Protein AF-A0A660UPQ8-F1 (afdb_monomer_lite)

Secondary structure (DSSP, 8-state):
---PPPPHHHHHHHHHHHHHHHTT-EEEEEEE-TTSSEEEEEEEPP-TT-HHHHHHHHHHHHHHT--TT-SEEEEEESSS-SSTTEEEE-PPPHHHHHHHHGGGBPPPHHHHHTTSS----HHHHHHHTTPPPS--BEEESSPPSSEEEEEEETTEEEEEETT-HHHHHHHHHHHHHHHHHHT-S------------

Sequence (197 aa):
MAQKGADPNFYHLVSGMWEVQKSAAVGMRLDKAQEGKPATVLFFRKTEADPEISQEQKKIRQILGLNPDLNQFKVIYGAMAKDDTEIAILSRSMLQILSELSSYIEIPEKHVQEKRAPENLSITADIEAGVAPLLHIYSASNYPKDAFAVVKYRDTWFWIDDKDYWTKRMFSFLMYLFSLAETGGPSQVPVLTIPTG

Foldseek 3Di:
DPPDPDDPVVVLLVVLVVVCVVVVQKDWDFDQDVPGDTWIKIFGHDPVVDPVNVVSVQSNLVSQVADNVDGIATEDDDPDDPHNRHDHDHDDDLVRVVVVCVLQEDDPVVCCVVVVDPDRCQCVSCVVVVHHDQAHKYKDQDDDPAFPDWDDDDSMIIGHGNVRPNNVVSVVVSVVVVVVVVVPDDPPDDDDDDDPD

pLDDT: mean 84.39, std 13.75, range [33.0, 97.62]

Structure (mmCIF, N/CA/C/O backbone):
data_AF-A0A660UPQ8-F1
#
_entry.id   AF-A0A660UPQ8-F1
#
loop_
_atom_site.group_PDB
_atom_site.id
_atom_site.type_symbol
_atom_site.label_atom_id
_atom_site.label_alt_id
_atom_site.label_comp_id
_atom_site.label_asym_id
_atom_site.label_entity_id
_atom_site.label_seq_id
_atom_site.pdbx_PDB_ins_code
_atom_site.Cartn_x
_atom_site.Cartn_y
_atom_site.Cartn_z
_atom_site.occupancy
_atom_site.B_iso_or_equiv
_atom_site.auth_seq_id
_atom_site.auth_comp_id
_atom_site.auth_asym_id
_atom_site.auth_atom_id
_atom_site.pdbx_PDB_model_num
ATOM 1 N N . MET A 1 1 ? -9.621 -8.792 -14.803 1.00 33.81 1 MET A N 1
ATOM 2 C CA . MET A 1 1 ? -10.622 -7.989 -14.070 1.00 33.81 1 MET A CA 1
ATOM 3 C C . MET A 1 1 ? -10.177 -6.548 -14.180 1.00 33.81 1 MET A C 1
ATOM 5 O O . MET A 1 1 ? -9.026 -6.291 -13.863 1.00 33.81 1 MET A O 1
ATOM 9 N N . ALA A 1 2 ? -11.015 -5.654 -14.707 1.00 33.00 2 ALA A N 1
ATOM 10 C CA . ALA A 1 2 ? -10.702 -4.228 -14.709 1.00 33.00 2 ALA A CA 1
ATOM 11 C C . ALA A 1 2 ? -10.522 -3.767 -13.255 1.00 33.00 2 ALA A C 1
ATOM 13 O O . ALA A 1 2 ? -11.336 -4.123 -12.398 1.00 33.00 2 ALA A O 1
ATOM 14 N N . GLN A 1 3 ? -9.431 -3.055 -12.978 1.00 45.34 3 GLN A N 1
ATOM 15 C CA . GLN A 1 3 ? -9.139 -2.492 -11.666 1.00 45.34 3 GLN A CA 1
ATOM 16 C C . GLN A 1 3 ? -10.244 -1.468 -11.375 1.00 45.34 3 GLN A C 1
ATOM 18 O O . GLN A 1 3 ? -10.316 -0.412 -11.996 1.00 45.34 3 GLN A O 1
ATOM 23 N N . LYS A 1 4 ? -11.198 -1.840 -10.519 1.00 50.53 4 LYS A N 1
ATOM 24 C CA . LYS A 1 4 ? -12.211 -0.907 -10.026 1.00 50.53 4 LYS A CA 1
ATOM 25 C C . LYS A 1 4 ? -11.438 0.128 -9.207 1.00 50.53 4 LYS A C 1
ATOM 27 O O . LYS A 1 4 ? -10.703 -0.280 -8.309 1.00 50.53 4 LYS A O 1
ATOM 32 N N . GLY A 1 5 ? -11.555 1.411 -9.553 1.00 59.09 5 GLY A N 1
ATOM 33 C CA . GLY A 1 5 ? -10.922 2.488 -8.788 1.00 59.09 5 GLY A CA 1
ATOM 34 C C . GLY A 1 5 ? -11.231 2.334 -7.298 1.00 59.09 5 GLY A C 1
ATOM 35 O O . GLY A 1 5 ? -12.312 1.851 -6.940 1.00 59.09 5 GLY A O 1
ATOM 36 N N . ALA A 1 6 ? -10.262 2.661 -6.444 1.00 64.06 6 ALA A N 1
ATOM 37 C CA . ALA A 1 6 ? -10.438 2.526 -5.005 1.00 64.06 6 ALA A CA 1
ATOM 38 C C . ALA A 1 6 ? -11.650 3.349 -4.536 1.00 64.06 6 ALA A C 1
ATOM 40 O O . ALA A 1 6 ? -11.935 4.419 -5.076 1.00 64.06 6 ALA A O 1
ATOM 41 N N . ASP A 1 7 ? -12.376 2.836 -3.540 1.00 80.12 7 ASP A N 1
ATOM 42 C CA . ASP A 1 7 ? -13.445 3.588 -2.879 1.00 80.12 7 ASP A CA 1
ATOM 43 C C . ASP A 1 7 ? -12.876 4.940 -2.405 1.00 80.12 7 ASP A C 1
ATOM 45 O O . ASP A 1 7 ? -11.859 4.934 -1.712 1.00 80.12 7 ASP A O 1
ATOM 49 N N . PRO A 1 8 ? -13.476 6.098 -2.735 1.00 78.56 8 PRO A N 1
ATOM 50 C CA . PRO A 1 8 ? -12.991 7.392 -2.257 1.00 78.56 8 PRO A CA 1
ATOM 51 C C . PRO A 1 8 ? -12.805 7.451 -0.731 1.00 78.56 8 PRO A C 1
ATOM 53 O O . PRO A 1 8 ? -11.874 8.092 -0.236 1.00 78.56 8 PRO A O 1
ATOM 56 N N . ASN A 1 9 ? -13.634 6.724 0.028 1.00 87.12 9 ASN A N 1
ATOM 57 C CA . ASN A 1 9 ? -13.511 6.624 1.481 1.00 87.12 9 ASN A CA 1
ATOM 58 C C . ASN A 1 9 ? -12.233 5.902 1.924 1.00 87.12 9 ASN A C 1
ATOM 60 O O . ASN A 1 9 ? -11.769 6.130 3.038 1.00 87.12 9 ASN A O 1
ATOM 64 N N . PHE A 1 10 ? -11.635 5.063 1.075 1.00 85.12 10 PHE A N 1
ATOM 65 C CA . PHE A 1 10 ? -10.364 4.401 1.360 1.00 85.12 10 PHE A CA 1
ATOM 66 C C . PHE A 1 10 ? -9.230 5.417 1.519 1.00 85.12 10 PHE A C 1
ATOM 68 O O . PHE A 1 10 ? -8.468 5.342 2.481 1.00 85.12 10 PHE A O 1
ATOM 75 N N . TYR A 1 11 ? -9.142 6.408 0.629 1.00 82.38 11 TYR A N 1
ATOM 76 C CA . TYR A 1 11 ? -8.108 7.442 0.723 1.00 82.38 11 TYR A CA 1
ATOM 77 C C . TYR A 1 11 ? -8.283 8.307 1.974 1.00 82.38 11 TYR A C 1
ATOM 79 O O . TYR A 1 11 ? -7.302 8.603 2.656 1.00 82.38 11 TYR A O 1
ATOM 87 N N . HIS A 1 12 ? -9.529 8.650 2.318 1.00 88.06 12 HIS A N 1
ATOM 88 C CA . HIS A 1 12 ? -9.846 9.336 3.572 1.00 88.06 12 HIS A CA 1
ATOM 89 C C . HIS A 1 12 ? -9.507 8.494 4.804 1.00 88.06 12 HIS A C 1
ATOM 91 O O . HIS A 1 12 ? -8.942 9.012 5.761 1.00 88.06 12 HIS A O 1
ATOM 97 N N . LEU A 1 13 ? -9.803 7.194 4.783 1.00 91.62 13 LEU A N 1
ATOM 98 C CA . LEU A 1 13 ? -9.455 6.287 5.871 1.00 91.62 13 LEU A CA 1
ATOM 99 C C . LEU A 1 13 ? -7.940 6.244 6.094 1.00 91.62 13 LEU A C 1
ATOM 101 O O . LEU A 1 13 ? -7.491 6.342 7.232 1.00 91.62 13 LEU A O 1
ATOM 105 N N . VAL A 1 14 ? -7.152 6.105 5.025 1.00 89.00 14 VAL A N 1
ATOM 106 C CA . VAL A 1 14 ? -5.687 6.030 5.118 1.00 89.00 14 VAL A CA 1
ATOM 107 C C . VAL A 1 14 ? -5.100 7.340 5.649 1.00 89.00 14 VAL A C 1
ATOM 109 O O . VAL A 1 14 ? -4.281 7.305 6.569 1.00 89.00 14 VAL A O 1
ATOM 112 N N . SER A 1 15 ? -5.527 8.490 5.117 1.00 88.38 15 SER A N 1
ATOM 113 C CA . SER A 1 15 ? -5.035 9.794 5.578 1.00 88.38 15 SER A CA 1
ATOM 114 C C . SER A 1 15 ? -5.473 10.102 7.01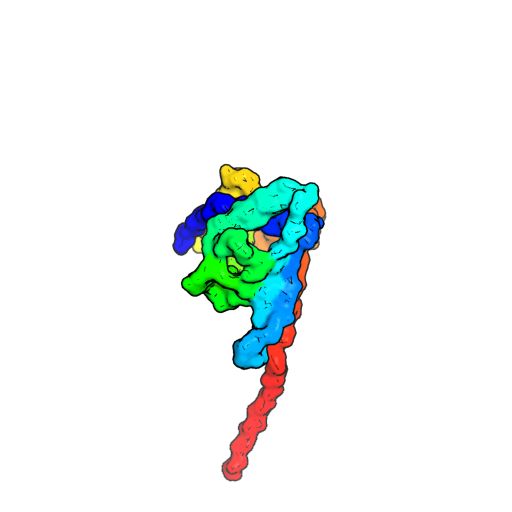2 1.00 88.38 15 SER A C 1
ATOM 116 O O . SER A 1 15 ? -4.644 10.501 7.829 1.00 88.38 15 SER A O 1
ATOM 118 N N . GLY A 1 16 ? -6.729 9.821 7.365 1.00 92.12 16 GLY A N 1
ATOM 119 C CA . GLY A 1 16 ? -7.246 9.984 8.722 1.00 92.12 16 GLY A CA 1
ATOM 120 C C . GLY A 1 16 ? -6.517 9.101 9.734 1.00 92.12 16 GLY A C 1
ATOM 121 O O . GLY A 1 16 ? -6.072 9.581 10.777 1.00 92.12 16 GLY A O 1
ATOM 122 N N . MET A 1 17 ? -6.316 7.816 9.416 1.00 92.44 17 MET A N 1
ATOM 123 C CA . MET A 1 17 ? -5.551 6.895 10.267 1.00 92.44 17 MET A CA 1
ATOM 124 C C . MET A 1 17 ? -4.122 7.391 10.507 1.00 92.44 17 MET A C 1
ATOM 126 O O . MET A 1 17 ? -3.617 7.281 11.624 1.00 92.44 17 MET A O 1
ATOM 130 N N . TRP A 1 18 ? -3.483 7.968 9.488 1.00 90.06 18 TRP A N 1
ATOM 131 C CA . TRP A 1 18 ? -2.140 8.533 9.593 1.00 90.06 18 TRP A CA 1
ATOM 132 C C . TRP A 1 18 ? -2.083 9.750 10.530 1.00 90.06 18 TRP A C 1
ATOM 134 O O . TRP A 1 18 ? -1.191 9.833 11.378 1.00 90.06 18 TRP A O 1
ATOM 144 N N . GLU A 1 19 ? -3.045 10.672 10.445 1.00 91.81 19 GLU A N 1
ATOM 145 C CA . GLU A 1 19 ? -3.113 11.841 11.338 1.00 91.81 19 GLU A CA 1
ATOM 146 C C . GLU A 1 19 ? -3.436 11.452 12.793 1.00 91.81 19 GLU A C 1
ATOM 148 O O . GLU A 1 19 ? -2.801 11.928 13.742 1.00 91.81 19 GLU A O 1
ATOM 153 N N . VAL A 1 20 ? -4.341 10.491 12.999 1.00 92.75 20 VAL A N 1
ATOM 154 C CA . VAL A 1 20 ? -4.626 9.933 14.333 1.00 92.75 20 VAL A CA 1
ATOM 155 C C . VAL A 1 20 ? -3.407 9.183 14.902 1.00 92.75 20 VAL A C 1
ATOM 157 O O . VAL A 1 20 ? -3.158 9.209 16.111 1.00 92.75 20 VAL A O 1
ATOM 160 N N . GLN A 1 21 ? -2.601 8.534 14.056 1.00 91.69 21 GLN A N 1
ATOM 161 C CA . GLN A 1 21 ? -1.359 7.882 14.481 1.00 91.69 21 GLN A CA 1
ATOM 162 C C . GLN A 1 21 ? -0.274 8.893 14.867 1.00 91.69 21 GLN A C 1
ATOM 164 O O . GLN A 1 21 ? 0.353 8.730 15.916 1.00 91.69 21 GLN A O 1
ATOM 169 N N . LYS A 1 22 ? -0.065 9.950 14.070 1.00 91.00 22 LYS A N 1
ATOM 170 C CA . LYS A 1 22 ? 0.890 11.034 14.372 1.00 91.00 22 LYS A CA 1
ATOM 171 C C . LYS A 1 22 ? 0.610 11.716 15.709 1.00 91.00 22 LYS A C 1
ATOM 173 O O . LYS A 1 22 ? 1.547 12.057 16.424 1.00 91.00 22 LYS A O 1
ATOM 178 N N . SER A 1 23 ? -0.665 11.877 16.058 1.00 90.56 23 SER A N 1
ATOM 179 C CA . SER A 1 23 ? -1.101 12.442 17.343 1.00 90.56 23 SER A CA 1
ATOM 180 C C . SER A 1 23 ? -1.028 11.449 18.514 1.00 90.56 23 SER A C 1
ATOM 182 O O . SER A 1 23 ? -1.430 11.777 19.629 1.00 90.56 23 SER A O 1
ATOM 184 N N . ALA A 1 24 ? -0.521 10.228 18.291 1.00 89.56 24 ALA A N 1
ATOM 185 C CA . ALA A 1 24 ? -0.478 9.141 19.273 1.00 89.56 24 ALA A CA 1
ATOM 186 C C . ALA A 1 24 ? -1.856 8.817 19.891 1.00 89.56 24 ALA A C 1
ATOM 188 O O . ALA A 1 24 ? -1.948 8.308 21.018 1.00 89.56 24 ALA A O 1
ATOM 189 N N . ALA A 1 25 ? -2.926 9.111 19.147 1.00 91.69 25 ALA A N 1
ATOM 190 C CA . ALA A 1 25 ? -4.308 8.940 19.567 1.00 91.69 25 ALA A CA 1
ATOM 191 C C . ALA A 1 25 ? -4.880 7.564 19.183 1.00 91.69 25 ALA A C 1
ATOM 193 O O . ALA A 1 25 ? -5.981 7.213 19.601 1.00 91.69 25 ALA A O 1
ATOM 194 N N . VAL A 1 26 ? -4.114 6.752 18.454 1.00 93.25 26 VAL A N 1
ATOM 195 C CA . VAL A 1 26 ? -4.376 5.329 18.213 1.00 93.25 26 VAL A CA 1
ATOM 196 C C . VAL A 1 26 ? -3.178 4.497 18.663 1.00 93.25 26 VAL A C 1
ATOM 198 O O . VAL A 1 26 ? -2.027 4.922 18.559 1.00 93.25 26 VAL A O 1
ATOM 201 N N . GLY A 1 27 ? -3.446 3.305 19.186 1.00 91.69 27 GLY A N 1
ATOM 202 C CA . GLY A 1 27 ? -2.427 2.329 19.542 1.00 91.69 27 GLY A CA 1
ATOM 203 C C . GLY A 1 27 ? -2.894 0.905 19.277 1.00 91.69 27 GLY A C 1
ATOM 204 O O . GLY A 1 27 ? -4.076 0.648 19.059 1.00 91.69 27 GLY A O 1
ATOM 205 N N . MET A 1 28 ? -1.949 -0.031 19.308 1.00 92.62 28 MET A N 1
ATOM 206 C CA . MET A 1 28 ? -2.220 -1.461 19.196 1.00 92.62 28 MET A CA 1
ATOM 207 C C . MET A 1 28 ? -1.567 -2.199 20.357 1.00 92.62 28 MET A C 1
ATOM 209 O O . MET A 1 28 ? -0.483 -1.829 20.810 1.00 92.62 28 MET A O 1
ATOM 213 N N . ARG A 1 29 ? -2.225 -3.249 20.843 1.00 90.19 29 ARG A N 1
ATOM 214 C CA . ARG A 1 29 ? -1.679 -4.164 21.849 1.00 90.19 29 ARG A CA 1
ATOM 215 C C . ARG A 1 29 ? -2.077 -5.602 21.543 1.00 90.19 29 ARG A C 1
ATOM 217 O O . ARG A 1 29 ? -3.068 -5.843 20.858 1.00 90.19 29 ARG A O 1
ATOM 224 N N . LEU A 1 30 ? -1.306 -6.543 22.073 1.00 88.44 30 LEU A N 1
ATOM 225 C CA . LEU A 1 30 ? -1.663 -7.957 22.083 1.00 88.44 30 LEU A CA 1
ATOM 226 C C . LEU A 1 30 ? -2.339 -8.267 23.417 1.00 88.44 30 LEU A C 1
ATOM 228 O O . LEU A 1 30 ? -1.694 -8.215 24.463 1.00 88.44 30 LEU A O 1
ATOM 232 N N . ASP A 1 31 ? -3.624 -8.593 23.371 1.00 82.19 31 ASP A N 1
ATOM 233 C CA . ASP A 1 31 ? -4.370 -9.085 24.522 1.00 82.19 31 ASP A CA 1
ATOM 234 C C . ASP A 1 31 ? -4.379 -10.620 24.523 1.00 82.19 31 ASP A C 1
ATOM 236 O O . ASP A 1 31 ? -4.363 -11.279 23.479 1.00 82.19 31 ASP A O 1
ATOM 240 N N . LYS A 1 32 ? -4.402 -11.225 25.715 1.00 70.00 32 LYS A N 1
ATOM 241 C CA . LYS A 1 32 ? -4.625 -12.670 25.847 1.00 70.00 32 LYS A CA 1
ATOM 242 C C . LYS A 1 32 ? -6.095 -12.939 25.517 1.00 70.00 32 LYS A C 1
ATOM 244 O O . LYS A 1 32 ? -6.961 -12.530 26.287 1.00 70.00 32 LYS A O 1
ATOM 249 N N . ALA A 1 33 ? -6.391 -13.584 24.388 1.00 64.06 33 ALA A N 1
ATOM 250 C CA . ALA A 1 33 ? -7.772 -13.942 24.083 1.00 64.06 33 ALA A CA 1
ATOM 251 C C . ALA A 1 33 ? -8.274 -15.034 25.041 1.00 64.06 33 ALA A C 1
ATOM 253 O O . ALA A 1 33 ? -7.494 -15.827 25.581 1.00 64.06 33 ALA A O 1
ATOM 254 N N . GLN A 1 34 ? -9.597 -15.121 25.194 1.00 56.50 34 GLN A N 1
ATOM 255 C CA . GLN A 1 34 ? -10.224 -16.378 25.598 1.00 56.50 34 GLN A CA 1
ATOM 256 C C . GLN A 1 34 ? -9.846 -17.437 24.542 1.00 56.50 34 GLN A C 1
ATOM 258 O O . GLN A 1 34 ? -9.879 -17.130 23.356 1.00 56.50 34 GLN A O 1
ATOM 263 N N . GLU A 1 35 ? -9.431 -18.636 24.972 1.00 59.66 35 GLU A N 1
ATOM 264 C CA . GLU A 1 35 ? -8.911 -19.751 24.137 1.00 59.66 35 GLU A CA 1
ATOM 265 C C . GLU A 1 35 ? -7.412 -19.733 23.760 1.00 59.66 35 GLU A C 1
ATOM 267 O O . GLU A 1 35 ? -6.961 -20.542 22.951 1.00 59.66 3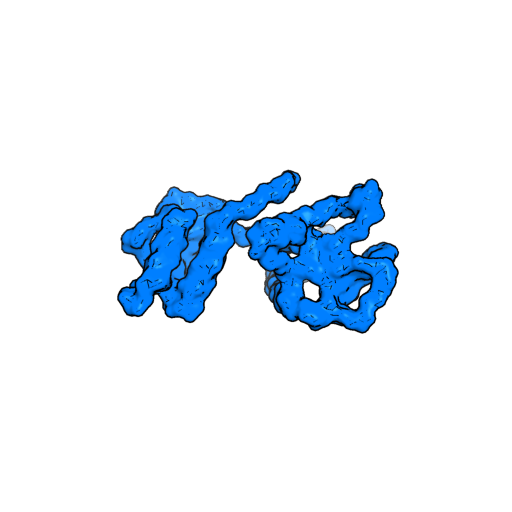5 GLU A O 1
ATOM 272 N N . GLY A 1 36 ? -6.584 -18.886 24.382 1.00 63.44 36 GLY A N 1
ATOM 273 C CA . GLY A 1 36 ? -5.121 -19.079 24.382 1.00 63.44 36 GLY A CA 1
ATOM 274 C C . GLY A 1 36 ? -4.368 -18.633 23.121 1.00 63.44 36 GLY A C 1
ATOM 275 O O . GLY A 1 36 ? -3.144 -18.759 23.077 1.00 63.44 36 GLY A O 1
ATOM 276 N N . LYS A 1 37 ? -5.050 -18.052 22.127 1.00 66.75 37 LYS A N 1
ATOM 277 C CA . LYS A 1 37 ? -4.403 -17.331 21.017 1.00 66.75 37 LYS A CA 1
ATOM 278 C C . LYS A 1 37 ? -4.276 -15.840 21.362 1.00 66.75 37 LYS A C 1
ATOM 280 O O . LYS A 1 37 ? -5.202 -15.278 21.939 1.00 66.75 37 LYS A O 1
ATOM 285 N N . PRO A 1 38 ? -3.157 -15.168 21.055 1.00 71.31 38 PRO A N 1
ATOM 286 C CA . PRO A 1 38 ? -3.064 -13.722 21.233 1.00 71.31 38 PRO A CA 1
ATOM 287 C C . PRO A 1 38 ? -4.038 -13.015 20.277 1.00 71.31 38 PRO A C 1
ATOM 289 O O . PRO A 1 38 ? -4.082 -13.338 19.091 1.00 71.31 38 PRO A O 1
ATOM 292 N N . ALA A 1 39 ? -4.817 -12.063 20.789 1.00 84.12 39 ALA A N 1
ATOM 293 C CA . ALA A 1 39 ? -5.682 -11.198 19.994 1.00 84.12 39 ALA A CA 1
ATOM 294 C C . ALA A 1 39 ? -5.027 -9.827 19.835 1.00 84.12 39 ALA A C 1
ATOM 296 O O . ALA A 1 39 ? -4.653 -9.186 20.817 1.00 84.12 39 ALA A O 1
ATOM 297 N N . THR A 1 40 ? -4.919 -9.354 18.599 1.00 91.44 40 THR A N 1
ATOM 298 C CA . THR A 1 40 ? -4.500 -7.980 18.330 1.00 91.44 40 THR A CA 1
ATOM 299 C C . THR A 1 40 ? -5.685 -7.054 18.569 1.00 91.44 40 THR A C 1
ATOM 301 O O . THR A 1 40 ? -6.755 -7.254 18.002 1.00 91.44 40 THR A O 1
ATOM 304 N N . VAL A 1 41 ? -5.504 -6.039 19.407 1.00 93.75 41 VAL A N 1
ATOM 305 C CA . VAL A 1 41 ? -6.527 -5.040 19.719 1.00 93.75 41 VAL A CA 1
ATOM 306 C C . VAL A 1 41 ? -6.000 -3.671 19.331 1.00 93.75 41 VAL A C 1
ATOM 308 O O . VAL A 1 41 ? -4.941 -3.250 19.801 1.00 93.75 41 VAL A O 1
ATOM 311 N N . LEU A 1 42 ? -6.749 -2.978 18.478 1.00 94.44 42 LEU A N 1
ATOM 312 C CA . LEU A 1 42 ? -6.539 -1.573 18.166 1.00 94.44 42 LEU A CA 1
ATOM 313 C C . LEU A 1 42 ? -7.420 -0.737 19.087 1.00 94.44 42 LEU A C 1
ATOM 315 O O . LEU A 1 42 ? -8.591 -1.052 19.292 1.00 94.44 42 LEU A O 1
ATOM 319 N N . PHE A 1 43 ? -6.861 0.321 19.659 1.00 94.12 43 PHE A N 1
ATOM 320 C CA . PHE A 1 43 ? -7.591 1.195 20.561 1.00 94.12 43 PHE A CA 1
ATOM 321 C C . PHE A 1 43 ? -7.381 2.662 20.217 1.00 94.12 43 PHE A C 1
ATOM 323 O O . PHE A 1 43 ? -6.274 3.090 19.889 1.00 94.12 43 PHE A O 1
ATOM 330 N N . PHE A 1 44 ? -8.452 3.435 20.350 1.00 92.69 44 PHE A N 1
ATOM 331 C CA . PHE A 1 44 ? -8.428 4.885 20.236 1.00 92.69 44 PHE A CA 1
ATOM 332 C C . PHE A 1 44 ? -8.378 5.487 21.636 1.00 92.69 44 PHE A C 1
ATOM 334 O O . PHE A 1 44 ? -9.168 5.143 22.518 1.00 92.69 44 PHE A O 1
ATOM 341 N N . ARG A 1 45 ? -7.422 6.384 21.861 1.00 89.88 45 ARG A N 1
ATOM 342 C CA . ARG A 1 45 ? -7.341 7.169 23.090 1.00 89.88 45 ARG A CA 1
ATOM 343 C C . ARG A 1 45 ? -8.299 8.342 22.977 1.00 89.88 45 ARG A C 1
ATOM 345 O O . ARG A 1 45 ? -8.392 8.964 21.921 1.00 89.88 45 ARG A O 1
ATOM 352 N N . LYS A 1 46 ? -8.967 8.673 24.082 1.00 83.12 46 LYS A N 1
ATOM 353 C CA . LYS A 1 46 ? -9.737 9.913 24.169 1.00 83.12 46 LYS A CA 1
ATOM 354 C C . LYS A 1 46 ? -8.790 11.099 24.021 1.00 83.12 46 LYS A C 1
ATOM 356 O O . LYS A 1 46 ? -7.821 11.209 24.769 1.00 83.12 46 LYS A O 1
ATOM 361 N N . THR A 1 47 ? -9.086 11.970 23.068 1.00 76.56 47 THR A N 1
ATOM 362 C CA . THR A 1 47 ? -8.289 13.162 22.766 1.00 76.56 47 THR A CA 1
ATOM 363 C C . THR A 1 47 ? -9.145 14.401 23.015 1.00 76.56 47 THR A C 1
ATOM 365 O O . THR A 1 47 ? -9.370 15.207 22.126 1.00 76.56 47 THR A O 1
ATOM 368 N N . GLU A 1 48 ? -9.666 14.545 24.239 1.00 69.88 48 GLU A N 1
ATOM 369 C CA . GLU A 1 48 ? -10.594 15.635 24.602 1.00 69.88 48 GLU A CA 1
ATOM 370 C C . GLU A 1 48 ? -9.983 17.037 24.409 1.00 69.88 48 GLU A C 1
ATOM 372 O O . GLU A 1 48 ? -10.714 18.005 24.225 1.00 69.88 48 GLU A O 1
ATOM 377 N N . ALA A 1 49 ? -8.650 17.140 24.390 1.00 69.25 49 ALA A N 1
ATOM 378 C CA . ALA A 1 49 ? -7.916 18.374 24.117 1.00 69.25 49 ALA A CA 1
ATOM 379 C C . ALA A 1 49 ? -7.744 18.700 22.617 1.00 69.25 49 ALA A C 1
ATOM 381 O O . ALA A 1 49 ? -7.277 19.790 22.300 1.00 69.25 49 ALA A O 1
ATOM 382 N N . ASP A 1 50 ? -8.109 17.787 21.707 1.00 86.81 50 ASP A N 1
ATOM 383 C CA . ASP A 1 50 ? -7.961 17.959 20.257 1.00 86.81 50 ASP A CA 1
ATOM 384 C C . ASP A 1 50 ? -9.279 17.620 19.525 1.00 86.81 50 ASP A C 1
ATOM 386 O O . ASP A 1 50 ? -9.592 16.446 19.258 1.00 86.81 50 ASP A O 1
ATOM 390 N N . PRO A 1 51 ? -10.099 18.646 19.226 1.00 89.19 51 PRO A N 1
ATOM 391 C CA . PRO A 1 51 ? -11.365 18.471 18.526 1.00 89.19 51 PRO A CA 1
ATOM 392 C C . PRO A 1 51 ? -11.211 17.914 17.107 1.00 89.19 51 PRO A C 1
ATOM 394 O O . PRO A 1 51 ? -12.099 17.188 16.658 1.00 89.19 51 PRO A O 1
ATOM 397 N N . GLU A 1 52 ? -10.114 18.225 16.410 1.00 91.81 52 GLU A N 1
ATOM 398 C CA . GLU A 1 52 ? -9.885 17.786 15.030 1.00 91.81 52 GLU A CA 1
ATOM 399 C C . GLU A 1 52 ? -9.592 16.286 14.994 1.00 91.81 52 GLU A C 1
ATOM 401 O O . GLU A 1 52 ? -10.275 15.535 14.295 1.00 91.81 52 GLU A O 1
ATOM 406 N N . ILE A 1 53 ? -8.674 15.818 15.844 1.00 92.06 53 ILE A N 1
ATOM 407 C CA . ILE A 1 53 ? -8.367 14.387 15.977 1.00 92.06 53 ILE A CA 1
ATOM 408 C C . ILE A 1 53 ? -9.592 13.606 16.457 1.00 92.06 53 ILE A C 1
ATOM 410 O O . ILE A 1 53 ? -9.879 12.522 15.948 1.00 92.06 53 ILE A O 1
ATOM 414 N N . SER A 1 54 ? -10.373 14.164 17.384 1.00 91.50 54 SER A N 1
ATOM 415 C CA . SER A 1 54 ? -11.616 13.537 17.847 1.00 91.50 54 SER A CA 1
ATOM 416 C C . SER A 1 54 ? -12.659 13.391 16.732 1.00 91.50 54 SER A C 1
ATOM 418 O O . SER A 1 54 ? -13.363 12.379 16.672 1.00 91.50 54 SER A O 1
ATOM 420 N N . GLN A 1 55 ? -12.779 14.378 15.838 1.00 92.69 55 GLN A N 1
ATOM 421 C CA . GLN A 1 55 ? -13.640 14.273 14.658 1.00 92.69 55 GLN A CA 1
ATOM 422 C C . GLN A 1 55 ? -13.113 13.230 13.673 1.00 92.69 55 GLN A C 1
ATOM 424 O O . GLN A 1 55 ? -13.900 12.441 13.149 1.00 92.69 55 GLN A O 1
ATOM 429 N N . GLU A 1 56 ? -11.801 13.176 13.462 1.00 94.00 56 GLU A N 1
ATOM 430 C CA . GLU A 1 56 ? -11.197 12.223 12.535 1.00 94.00 56 GLU A CA 1
ATOM 431 C C . GLU A 1 56 ? -11.374 10.777 13.012 1.00 94.00 56 GLU A C 1
ATOM 433 O O . GLU A 1 56 ? -11.827 9.916 12.259 1.00 94.00 56 GLU A O 1
ATOM 438 N N . GLN A 1 57 ? -11.188 10.519 14.308 1.00 93.62 57 GLN A N 1
ATOM 439 C CA . GLN A 1 57 ? -11.505 9.220 14.900 1.00 93.62 57 GLN A CA 1
ATOM 440 C C . GLN A 1 57 ? -12.985 8.826 14.723 1.00 93.62 57 GLN A C 1
ATOM 442 O O . GLN A 1 57 ? -13.293 7.639 14.585 1.00 93.62 57 GLN A O 1
ATOM 447 N N . LYS A 1 58 ? -13.929 9.780 14.760 1.00 93.44 58 LYS A N 1
ATOM 448 C CA . LYS A 1 58 ? -15.356 9.496 14.507 1.00 93.44 58 LYS A CA 1
ATOM 449 C C . LYS A 1 58 ? -15.598 9.111 13.051 1.00 93.44 58 LYS A C 1
ATOM 451 O O . LYS A 1 58 ? -16.292 8.127 12.804 1.00 93.44 58 LYS A O 1
ATOM 456 N N . LYS A 1 59 ? -14.996 9.834 12.103 1.00 94.56 59 LYS A N 1
ATOM 457 C CA . LYS A 1 59 ? -15.088 9.508 10.672 1.00 94.56 59 LYS A CA 1
ATOM 458 C C . LYS A 1 59 ? -14.498 8.135 10.368 1.00 94.56 59 LYS A C 1
ATOM 460 O O . LYS A 1 59 ? -15.138 7.356 9.676 1.00 94.56 59 LYS A O 1
ATOM 465 N N . ILE A 1 60 ? -13.336 7.803 10.934 1.00 95.06 60 ILE A N 1
ATOM 466 C CA . ILE A 1 60 ? -12.712 6.479 10.780 1.00 95.06 60 ILE A CA 1
ATOM 467 C C . ILE A 1 60 ? -13.665 5.374 11.245 1.00 95.06 60 ILE A C 1
ATOM 469 O O . ILE A 1 60 ? -13.885 4.412 10.511 1.00 95.06 60 ILE A O 1
ATOM 473 N N . ARG A 1 61 ? -14.275 5.523 12.433 1.00 95.00 61 ARG A N 1
ATOM 474 C CA . ARG A 1 61 ? -15.269 4.556 12.931 1.00 95.00 61 ARG A CA 1
ATOM 475 C C . ARG A 1 61 ? -16.457 4.436 11.978 1.00 95.00 61 ARG A C 1
ATOM 477 O O . ARG A 1 61 ? -16.866 3.324 11.674 1.00 95.00 61 ARG A O 1
ATOM 484 N N . GLN A 1 62 ? -16.965 5.555 11.465 1.00 95.19 62 GLN A N 1
ATOM 485 C CA . GLN A 1 62 ? -18.073 5.562 10.510 1.00 95.19 62 GLN A CA 1
ATOM 486 C C . GLN A 1 62 ? -17.720 4.851 9.195 1.00 95.19 62 GLN A C 1
ATOM 488 O O . GLN A 1 62 ? -18.509 4.034 8.728 1.00 95.19 62 GLN A O 1
ATOM 493 N N . ILE A 1 63 ? -16.547 5.127 8.614 1.00 94.44 63 ILE A N 1
ATOM 494 C CA . ILE A 1 63 ? -16.082 4.496 7.367 1.00 94.44 63 ILE A CA 1
ATOM 495 C C . ILE A 1 63 ? -15.932 2.982 7.552 1.00 94.44 63 ILE A C 1
ATOM 497 O O . ILE A 1 63 ? -16.300 2.211 6.671 1.00 94.44 63 ILE A O 1
ATOM 501 N N . LEU A 1 64 ? -15.415 2.555 8.706 1.00 93.62 64 LEU A N 1
ATOM 502 C CA . LEU A 1 64 ? -15.207 1.144 9.027 1.00 93.62 64 LEU A CA 1
ATOM 503 C C . LEU A 1 64 ? -16.467 0.429 9.547 1.00 93.62 64 LEU A C 1
ATOM 505 O O . LEU A 1 64 ? -16.413 -0.775 9.776 1.00 93.62 64 LEU A O 1
ATOM 509 N N . GLY A 1 65 ? -17.585 1.137 9.749 1.00 95.06 65 GLY A N 1
ATOM 510 C CA . GLY A 1 65 ? -18.810 0.560 10.317 1.00 95.06 65 GLY A CA 1
ATOM 511 C C . GLY A 1 65 ? -18.669 0.119 11.778 1.00 95.06 65 GLY A C 1
ATOM 512 O O . GLY A 1 65 ? -19.331 -0.822 12.203 1.00 95.06 65 GLY A O 1
ATOM 513 N N . LEU A 1 66 ? -17.790 0.775 12.537 1.00 96.81 66 LEU A N 1
ATOM 514 C CA . LEU A 1 66 ? -17.483 0.441 13.924 1.00 96.81 66 LEU A CA 1
ATOM 515 C C . LEU A 1 66 ? -18.433 1.125 14.904 1.00 96.81 66 LEU A C 1
ATOM 517 O O . LEU A 1 66 ? -18.873 2.258 14.689 1.00 96.81 66 LEU A O 1
ATOM 521 N N . ASN A 1 67 ? -18.658 0.469 16.040 1.00 96.12 67 ASN A N 1
ATOM 522 C CA . ASN A 1 67 ? -19.463 1.010 17.122 1.00 96.12 67 ASN A CA 1
ATOM 523 C C . ASN A 1 67 ? -18.871 2.341 17.645 1.00 96.12 67 ASN A C 1
ATOM 525 O O . ASN A 1 67 ? -17.715 2.363 18.086 1.00 96.12 67 ASN A O 1
ATOM 529 N N . PRO A 1 68 ? -19.625 3.456 17.637 1.00 93.12 68 PRO A N 1
ATOM 530 C CA . PRO A 1 68 ? -19.101 4.770 18.011 1.00 93.12 68 PRO A CA 1
ATOM 531 C C . PRO A 1 68 ? -18.782 4.903 19.506 1.00 93.12 68 PRO A C 1
ATOM 533 O O . PRO A 1 68 ? -17.959 5.744 19.873 1.00 93.12 68 PRO A O 1
ATOM 536 N N . ASP A 1 69 ? -19.397 4.074 20.352 1.00 91.75 69 ASP A N 1
ATOM 537 C CA . ASP A 1 69 ? -19.241 4.121 21.808 1.00 91.75 69 ASP A CA 1
ATOM 538 C C . ASP A 1 69 ? -18.054 3.273 22.295 1.00 91.75 69 ASP A C 1
ATOM 540 O O . ASP A 1 69 ? -17.599 3.404 23.438 1.00 91.75 69 ASP A O 1
ATOM 544 N N . LEU A 1 70 ? -17.506 2.423 21.420 1.00 93.38 70 LEU A N 1
ATOM 545 C CA . LEU A 1 70 ? -16.332 1.612 21.708 1.00 93.38 70 LEU A CA 1
ATOM 546 C C . LEU A 1 70 ? -15.028 2.351 21.377 1.00 93.38 70 LEU A C 1
ATOM 548 O O . LEU A 1 70 ? -14.892 3.114 20.417 1.00 93.38 70 LEU A O 1
ATOM 552 N N . ASN A 1 71 ? -14.016 2.069 22.198 1.00 91.94 71 ASN A N 1
ATOM 553 C CA . ASN A 1 71 ? -12.658 2.593 22.035 1.00 91.94 71 ASN A CA 1
ATOM 554 C C . ASN A 1 71 ? -11.628 1.497 21.765 1.00 91.94 71 ASN A C 1
ATOM 556 O O . ASN A 1 71 ? -10.442 1.798 21.678 1.00 91.94 71 ASN A O 1
ATOM 560 N N . GLN A 1 72 ? -12.059 0.241 21.676 1.00 93.81 72 GLN A N 1
ATOM 561 C CA . GLN A 1 72 ? -11.203 -0.914 21.437 1.00 93.81 72 GLN A CA 1
ATOM 562 C C . GLN A 1 72 ? -11.900 -1.831 20.443 1.00 93.81 72 GLN A C 1
ATOM 564 O O . GLN A 1 72 ? -13.078 -2.135 20.616 1.00 93.81 72 GLN A O 1
ATOM 569 N N . PHE A 1 73 ? -11.155 -2.273 19.439 1.00 95.00 73 PHE A N 1
ATOM 570 C CA . PHE A 1 73 ? -11.643 -3.124 18.366 1.00 95.00 73 PHE A CA 1
ATOM 571 C C . PHE A 1 73 ? -10.642 -4.246 18.140 1.00 95.00 73 PHE A C 1
ATOM 573 O O . PHE A 1 73 ? -9.426 -4.020 18.109 1.00 95.00 73 PHE A O 1
ATOM 580 N N . LYS A 1 74 ? -11.140 -5.474 17.999 1.00 94.44 74 LYS A N 1
ATOM 581 C CA . LYS A 1 74 ? -10.279 -6.605 17.641 1.00 94.44 74 LYS A CA 1
ATOM 582 C C . LYS A 1 74 ? -9.817 -6.429 16.203 1.00 94.44 74 LYS A C 1
ATOM 584 O O . LYS A 1 74 ? -10.608 -6.062 15.348 1.00 94.44 74 LYS A O 1
ATOM 589 N N . VAL A 1 75 ? -8.554 -6.718 15.932 1.00 93.94 75 VAL A N 1
ATOM 590 C CA . VAL A 1 75 ? -8.027 -6.794 14.572 1.00 93.94 75 VAL A CA 1
ATOM 591 C C . VAL A 1 75 ? -7.911 -8.265 14.215 1.00 93.94 75 VAL A C 1
ATOM 593 O O . VAL A 1 75 ? -7.118 -8.992 14.817 1.00 93.94 75 VAL A O 1
ATOM 596 N N . ILE A 1 76 ? -8.722 -8.702 13.258 1.00 92.06 76 ILE A N 1
ATOM 597 C CA . ILE A 1 76 ? -8.779 -10.095 12.819 1.00 92.06 76 ILE A CA 1
ATOM 598 C C . ILE A 1 76 ? -8.236 -10.235 11.400 1.00 92.06 76 ILE A C 1
ATOM 600 O O . ILE A 1 76 ? -8.299 -9.308 10.594 1.00 92.06 76 ILE A O 1
ATOM 604 N N . TYR A 1 77 ? -7.721 -11.420 11.082 1.00 89.81 77 TYR A N 1
ATOM 605 C CA . TYR A 1 77 ? -7.383 -11.757 9.706 1.00 89.81 77 TYR A CA 1
ATOM 606 C C . TYR A 1 77 ? -8.633 -12.239 8.967 1.00 89.81 77 TYR A C 1
ATOM 608 O O . TYR A 1 77 ? -9.215 -13.259 9.339 1.00 89.81 77 TYR A O 1
ATOM 616 N N . GLY A 1 78 ? -9.043 -11.519 7.925 1.00 90.12 78 GLY A N 1
ATOM 617 C CA . GLY A 1 78 ? -10.248 -11.844 7.166 1.00 90.12 78 GLY A CA 1
ATOM 618 C C . GLY A 1 78 ? -10.614 -10.773 6.145 1.00 90.12 78 GLY A C 1
ATOM 619 O O . GLY A 1 78 ? -10.158 -9.638 6.229 1.00 90.12 78 GLY A O 1
ATOM 620 N N . ALA A 1 79 ? -11.440 -11.145 5.166 1.00 87.56 79 ALA A N 1
ATOM 621 C CA . ALA A 1 79 ? -11.911 -10.224 4.129 1.00 87.56 79 ALA A CA 1
ATOM 622 C C . ALA A 1 79 ? -13.068 -9.323 4.596 1.00 87.56 79 ALA A C 1
ATOM 624 O O . ALA A 1 79 ? -13.282 -8.260 4.024 1.00 87.56 79 ALA A O 1
ATOM 625 N N . MET A 1 80 ? -13.835 -9.766 5.595 1.00 89.50 80 MET A N 1
ATOM 626 C CA . MET A 1 80 ? -15.015 -9.072 6.108 1.00 89.50 80 MET A CA 1
ATOM 627 C C . MET A 1 80 ? -15.062 -9.194 7.627 1.00 89.50 80 MET A C 1
ATOM 629 O O . MET A 1 80 ? -14.737 -10.253 8.168 1.00 89.50 80 MET A O 1
ATOM 633 N N . ALA A 1 81 ? -15.464 -8.109 8.287 1.00 93.06 81 ALA A N 1
ATOM 634 C CA . ALA A 1 81 ? -15.785 -8.110 9.707 1.00 93.06 81 ALA A CA 1
ATOM 635 C C . ALA A 1 81 ? -17.128 -8.815 9.932 1.00 93.06 81 ALA A C 1
ATOM 637 O O . ALA A 1 81 ? -18.025 -8.760 9.087 1.00 93.06 81 ALA A O 1
ATOM 638 N N . LYS A 1 82 ? -17.263 -9.488 11.071 1.00 93.00 82 LYS A N 1
ATOM 639 C CA . LYS A 1 82 ? -18.494 -10.147 11.503 1.00 93.00 82 LYS A CA 1
ATOM 640 C C . LYS A 1 82 ? -19.509 -9.155 12.071 1.00 93.00 82 LYS A C 1
A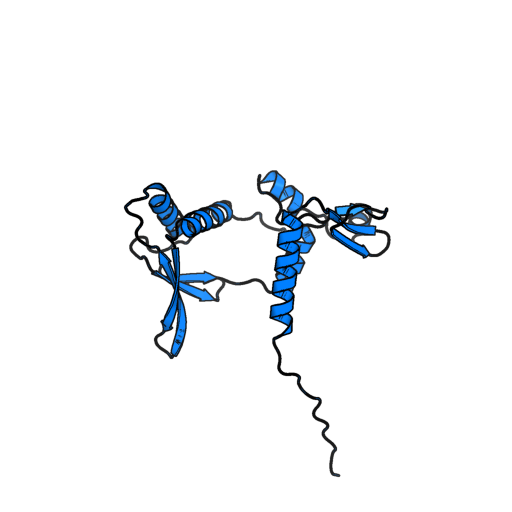TOM 642 O O . LYS A 1 82 ? -20.707 -9.353 11.887 1.00 93.00 82 LYS A O 1
ATOM 647 N N . ASP A 1 83 ? -19.034 -8.136 12.781 1.00 95.12 83 ASP A N 1
ATOM 648 C CA . ASP A 1 83 ? -19.845 -7.137 13.479 1.00 95.12 83 ASP A CA 1
ATOM 649 C C . ASP A 1 83 ? -19.085 -5.805 13.655 1.00 95.12 83 ASP A C 1
ATOM 651 O O . ASP A 1 83 ? -17.976 -5.635 13.150 1.00 95.12 83 ASP A O 1
ATOM 655 N N . ASP A 1 84 ? -19.701 -4.849 14.354 1.00 96.75 84 ASP A N 1
ATOM 656 C CA . ASP A 1 84 ? -19.202 -3.487 14.584 1.00 96.75 84 ASP A CA 1
ATOM 657 C C . ASP A 1 84 ? -18.130 -3.395 15.692 1.00 96.75 84 ASP A C 1
ATOM 659 O O . ASP A 1 84 ? -17.728 -2.294 16.088 1.00 96.75 84 ASP A O 1
ATOM 663 N N . THR A 1 85 ? -17.651 -4.537 16.205 1.00 95.62 85 THR A N 1
ATOM 664 C CA . THR A 1 85 ? -16.661 -4.624 17.294 1.00 95.62 85 THR A CA 1
ATOM 665 C C . THR A 1 85 ? -15.280 -5.109 16.837 1.00 95.62 85 THR A C 1
ATOM 667 O O . THR A 1 85 ? -14.341 -5.199 17.642 1.00 95.62 85 THR A O 1
ATOM 670 N N . GLU A 1 86 ? -15.113 -5.377 15.540 1.00 94.94 86 GLU A N 1
ATOM 671 C CA . GLU A 1 86 ? -13.857 -5.844 14.959 1.00 94.94 86 GLU A CA 1
ATOM 672 C C . GLU A 1 86 ? -13.522 -5.195 13.611 1.00 94.94 86 GLU A C 1
ATOM 674 O O . GLU A 1 86 ? -14.375 -4.728 12.867 1.00 94.94 86 GLU A O 1
ATOM 679 N N . ILE A 1 87 ? -12.230 -5.185 13.298 1.00 95.00 87 ILE A N 1
ATOM 680 C CA . ILE A 1 87 ? -11.659 -4.736 12.035 1.00 95.00 87 ILE A CA 1
ATOM 681 C C . ILE A 1 87 ? -11.042 -5.962 11.371 1.00 95.00 87 ILE A C 1
ATOM 683 O O . ILE A 1 87 ? -10.078 -6.538 11.884 1.00 95.00 87 ILE A O 1
ATOM 687 N N . ALA A 1 88 ? -11.581 -6.353 10.220 1.00 93.62 88 ALA A N 1
ATOM 688 C CA . ALA A 1 88 ? -11.013 -7.425 9.419 1.00 93.62 88 ALA A CA 1
ATOM 689 C C . ALA A 1 88 ? -9.982 -6.881 8.432 1.00 93.62 88 ALA A C 1
ATOM 691 O O . ALA A 1 88 ? -10.265 -5.971 7.654 1.00 93.62 88 ALA A O 1
ATOM 692 N N . ILE A 1 89 ? -8.776 -7.444 8.474 1.00 91.50 89 ILE A N 1
ATOM 693 C CA . ILE A 1 89 ? -7.685 -7.098 7.568 1.00 91.50 89 ILE A CA 1
ATOM 694 C C . ILE A 1 89 ? -7.257 -8.356 6.827 1.00 91.50 89 ILE A C 1
ATOM 696 O O . ILE A 1 89 ? -6.817 -9.336 7.429 1.00 91.50 89 ILE A O 1
ATOM 700 N N . LEU A 1 90 ? -7.326 -8.304 5.501 1.00 88.44 90 LEU A N 1
ATOM 701 C CA . LEU A 1 90 ? -6.737 -9.309 4.632 1.00 88.44 90 LEU A CA 1
ATOM 702 C C . LEU A 1 90 ? -5.468 -8.732 4.008 1.00 88.44 90 LEU A C 1
ATOM 704 O O . LEU A 1 90 ? -5.530 -7.898 3.105 1.00 88.44 90 LEU A O 1
ATOM 708 N N . SER A 1 91 ? -4.305 -9.164 4.493 1.00 84.50 91 SER A N 1
ATOM 709 C CA . SER A 1 91 ? -3.035 -8.801 3.866 1.00 84.50 91 SER A CA 1
ATOM 710 C C . SER A 1 91 ? -2.885 -9.493 2.509 1.00 84.50 91 SER A C 1
ATOM 712 O O . SER A 1 91 ? -3.221 -10.668 2.342 1.00 84.50 91 SER A O 1
ATOM 714 N N . ARG A 1 92 ? -2.367 -8.748 1.526 1.00 84.62 92 ARG A N 1
ATOM 715 C CA . ARG A 1 92 ? -1.983 -9.294 0.220 1.00 84.62 92 ARG A CA 1
ATOM 716 C C . ARG A 1 92 ? -0.738 -10.172 0.369 1.00 84.62 92 ARG A C 1
ATOM 718 O O . ARG A 1 92 ? 0.145 -9.871 1.171 1.00 84.62 92 ARG A O 1
ATOM 725 N N . SER A 1 93 ? -0.646 -11.234 -0.428 1.00 87.00 93 SER A N 1
ATOM 726 C CA . SER A 1 93 ? 0.595 -12.009 -0.550 1.00 87.00 93 SER A CA 1
ATOM 727 C C . SER A 1 93 ? 1.675 -11.216 -1.292 1.00 87.00 93 SER A C 1
ATOM 729 O O . SER A 1 93 ? 1.362 -10.298 -2.051 1.00 87.00 93 SER A O 1
ATOM 731 N N . MET A 1 94 ? 2.946 -11.612 -1.151 1.00 87.38 94 MET A N 1
ATOM 732 C CA . MET A 1 94 ? 4.046 -10.996 -1.910 1.00 87.38 94 MET A CA 1
ATOM 733 C C . MET A 1 94 ? 3.799 -11.039 -3.422 1.00 87.38 94 MET A C 1
ATOM 735 O O . MET A 1 94 ? 4.020 -10.047 -4.106 1.00 87.38 94 MET A O 1
ATOM 739 N N . LEU A 1 95 ? 3.259 -12.144 -3.943 1.00 88.06 95 LEU A N 1
ATOM 740 C CA . LEU A 1 95 ? 2.918 -12.255 -5.362 1.00 88.06 95 LEU A CA 1
ATOM 741 C C . LEU A 1 95 ? 1.841 -11.244 -5.778 1.00 88.06 95 LEU A C 1
ATOM 743 O O . LEU A 1 95 ? 1.951 -10.628 -6.833 1.00 88.06 95 LEU A O 1
ATOM 747 N N . GLN A 1 96 ? 0.813 -11.050 -4.949 1.00 87.06 96 GLN A N 1
ATOM 748 C CA . GLN A 1 96 ? -0.234 -10.057 -5.209 1.00 87.06 96 GLN A CA 1
ATOM 749 C C . GLN A 1 96 ? 0.303 -8.627 -5.128 1.00 87.06 96 GLN A C 1
ATOM 751 O O . GLN A 1 96 ? -0.089 -7.792 -5.938 1.00 87.06 96 GLN A O 1
ATOM 756 N N . ILE A 1 97 ? 1.209 -8.347 -4.186 1.00 88.12 97 ILE A N 1
ATOM 757 C CA . ILE A 1 97 ? 1.892 -7.052 -4.094 1.00 88.12 97 ILE A CA 1
ATOM 758 C C . ILE A 1 97 ? 2.684 -6.799 -5.379 1.00 88.12 97 ILE A C 1
ATOM 760 O O . ILE A 1 97 ? 2.493 -5.764 -6.002 1.00 88.12 97 ILE A O 1
ATOM 764 N N . LEU A 1 98 ? 3.503 -7.750 -5.835 1.00 88.06 98 LEU A N 1
ATOM 765 C CA . LEU A 1 98 ? 4.274 -7.606 -7.077 1.00 88.06 98 LEU A CA 1
ATOM 766 C C . LEU A 1 98 ? 3.386 -7.451 -8.310 1.00 88.06 98 LEU A C 1
ATOM 768 O O . LEU A 1 98 ? 3.690 -6.648 -9.188 1.00 88.06 98 LEU A O 1
ATOM 772 N N . SER A 1 99 ? 2.289 -8.206 -8.368 1.00 87.62 99 SER A N 1
ATOM 773 C CA . SER A 1 99 ? 1.321 -8.094 -9.454 1.00 87.62 99 SER A CA 1
ATOM 774 C C . SER A 1 99 ? 0.708 -6.697 -9.508 1.00 87.62 99 SER A C 1
ATOM 776 O O . SER A 1 99 ? 0.579 -6.156 -10.600 1.00 87.62 99 SER A O 1
ATOM 778 N N . GLU A 1 100 ? 0.360 -6.103 -8.366 1.00 85.44 100 GLU A N 1
ATOM 779 C CA . GLU A 1 100 ? -0.134 -4.724 -8.325 1.00 85.44 100 GLU A CA 1
ATOM 780 C C . GLU A 1 100 ? 0.967 -3.741 -8.725 1.00 85.44 100 GLU A C 1
ATOM 782 O O . GLU A 1 100 ? 0.767 -2.905 -9.589 1.00 85.44 100 GLU A O 1
ATOM 787 N N . LEU A 1 101 ? 2.167 -3.869 -8.158 1.00 87.38 101 LEU A N 1
ATOM 788 C CA . LEU A 1 101 ? 3.258 -2.933 -8.435 1.00 87.38 101 LEU A CA 1
ATOM 789 C C . LEU A 1 101 ? 3.725 -2.949 -9.893 1.00 87.38 101 LEU A C 1
ATOM 791 O O . LEU A 1 101 ? 4.292 -1.967 -10.365 1.00 87.38 101 LEU A O 1
ATOM 795 N N . SER A 1 102 ? 3.461 -4.035 -10.624 1.00 87.75 102 SER A N 1
ATOM 796 C CA . SER A 1 102 ? 3.723 -4.097 -12.063 1.00 87.75 102 SER A CA 1
ATOM 797 C C . SER A 1 102 ? 2.942 -3.049 -12.866 1.00 87.75 102 SER A C 1
ATOM 799 O O . SER A 1 102 ? 3.406 -2.639 -13.928 1.00 87.75 102 SER A O 1
ATOM 801 N N . SER A 1 103 ? 1.816 -2.550 -12.341 1.00 86.62 103 SER A N 1
ATOM 802 C CA . SER A 1 103 ? 1.050 -1.452 -12.938 1.00 86.62 103 SER A CA 1
ATOM 803 C C . SER A 1 103 ? 1.617 -0.062 -12.619 1.00 86.62 103 SER A C 1
ATOM 805 O O . SER A 1 103 ? 1.025 0.961 -12.936 1.00 86.62 103 SER A O 1
ATOM 807 N N . TYR A 1 104 ? 2.809 0.025 -12.039 1.00 89.31 104 TYR A N 1
ATOM 808 C CA . TYR A 1 104 ? 3.532 1.288 -11.868 1.00 89.31 104 TYR A CA 1
ATOM 809 C C . TYR A 1 104 ? 4.788 1.363 -12.751 1.00 89.31 104 TYR A C 1
ATOM 811 O O . TYR A 1 104 ? 5.690 2.168 -12.515 1.00 89.31 104 TYR A O 1
ATOM 819 N N . ILE A 1 105 ? 4.839 0.520 -13.788 1.00 90.62 105 ILE A N 1
ATOM 820 C CA . ILE A 1 105 ? 5.925 0.457 -14.767 1.00 90.62 105 ILE A CA 1
ATOM 821 C C . ILE A 1 105 ? 5.473 1.089 -16.082 1.00 90.62 105 ILE A C 1
ATOM 823 O O . ILE A 1 105 ? 4.455 0.692 -16.647 1.00 90.62 105 ILE A O 1
ATOM 827 N N . GLU A 1 106 ? 6.238 2.038 -16.611 1.00 91.38 106 GLU A N 1
ATOM 828 C CA . GLU A 1 106 ? 6.055 2.513 -17.979 1.00 91.38 106 GLU A CA 1
ATOM 829 C C . GLU A 1 106 ? 6.292 1.352 -18.951 1.00 91.38 106 GLU A C 1
ATOM 831 O O . GLU A 1 106 ? 7.376 0.768 -19.011 1.00 91.38 106 GLU A O 1
ATOM 836 N N . ILE A 1 107 ? 5.261 0.982 -19.707 1.00 90.56 107 ILE A N 1
ATOM 837 C CA . ILE A 1 107 ? 5.352 -0.099 -20.684 1.00 90.56 107 ILE A CA 1
ATOM 838 C C . ILE A 1 107 ? 5.577 0.516 -22.067 1.00 90.56 107 ILE A C 1
ATOM 840 O O . ILE A 1 107 ? 4.748 1.312 -22.509 1.00 90.56 107 ILE A O 1
ATOM 844 N N . PRO A 1 108 ? 6.640 0.127 -22.800 1.00 91.38 108 PRO A N 1
ATOM 845 C CA . PRO A 1 108 ? 6.823 0.565 -24.177 1.00 91.38 108 PRO A CA 1
ATOM 846 C C . PRO A 1 108 ? 5.607 0.220 -25.038 1.00 91.38 108 PRO A C 1
ATOM 848 O O . PRO A 1 108 ? 5.142 -0.921 -25.025 1.00 91.38 108 PRO A O 1
ATOM 851 N N . GLU A 1 109 ? 5.143 1.166 -25.854 1.00 89.88 109 GLU A N 1
ATOM 852 C CA . GLU A 1 109 ? 3.931 1.005 -26.670 1.00 89.88 109 GLU A CA 1
ATOM 853 C C . GLU A 1 109 ? 3.977 -0.254 -27.554 1.00 89.88 109 GLU A C 1
ATOM 855 O O . GLU A 1 109 ? 3.011 -1.011 -27.643 1.00 89.88 109 GLU A O 1
ATOM 860 N N . LYS A 1 110 ? 5.151 -0.558 -28.120 1.00 91.31 110 LYS A N 1
ATOM 861 C CA . LYS A 1 110 ? 5.399 -1.781 -28.894 1.00 91.31 110 LYS A CA 1
ATOM 862 C C . LYS A 1 110 ? 5.060 -3.056 -28.110 1.00 91.31 110 LYS A C 1
ATOM 864 O O . LYS A 1 110 ? 4.514 -3.998 -28.675 1.00 91.31 110 LYS A O 1
ATOM 869 N N . HIS A 1 111 ? 5.357 -3.107 -26.810 1.00 91.44 111 HIS A N 1
ATOM 870 C CA . HIS A 1 111 ? 5.025 -4.262 -25.971 1.00 91.44 111 HIS A CA 1
ATOM 871 C C . HIS A 1 111 ? 3.517 -4.403 -25.746 1.00 91.44 111 HIS A C 1
ATOM 873 O O . HIS A 1 111 ? 3.033 -5.533 -25.676 1.00 91.44 111 HIS A O 1
ATOM 879 N N . VAL A 1 112 ? 2.780 -3.291 -25.684 1.00 91.56 112 VAL A N 1
ATOM 880 C CA . VAL A 1 112 ? 1.312 -3.296 -25.597 1.00 91.56 112 VAL A CA 1
ATOM 881 C C . VAL A 1 112 ? 0.704 -3.769 -26.920 1.00 91.56 112 VAL A C 1
ATOM 883 O O . VAL A 1 112 ? -0.086 -4.713 -26.933 1.00 91.56 112 VAL A O 1
ATOM 886 N N . GLN A 1 113 ? 1.135 -3.193 -28.048 1.00 93.19 113 GLN A N 1
ATOM 887 C CA . GLN A 1 113 ? 0.648 -3.546 -29.390 1.00 93.19 113 GLN A CA 1
ATOM 888 C C . GLN A 1 113 ? 0.894 -5.027 -29.729 1.00 93.19 113 GLN A C 1
ATOM 890 O O . GLN A 1 113 ? 0.028 -5.704 -30.285 1.00 93.19 113 GLN A O 1
ATOM 895 N N . GLU A 1 114 ? 2.052 -5.564 -29.336 1.00 94.12 114 GLU A N 1
ATOM 896 C CA . GLU A 1 114 ? 2.403 -6.977 -29.514 1.00 94.12 114 GLU A CA 1
ATOM 897 C C . GLU A 1 114 ? 1.787 -7.910 -28.450 1.00 94.12 114 GLU A C 1
ATOM 899 O O . GLU A 1 114 ? 2.074 -9.108 -28.449 1.00 94.12 114 GLU A O 1
ATOM 904 N N . LYS A 1 115 ? 0.947 -7.392 -27.541 1.00 92.44 115 LYS A N 1
ATOM 905 C CA . LYS A 1 115 ? 0.294 -8.142 -26.450 1.00 92.44 115 LYS A CA 1
ATOM 906 C C . LYS A 1 115 ? 1.270 -8.837 -25.493 1.00 92.44 115 LYS A C 1
ATOM 908 O O . LYS A 1 115 ? 0.960 -9.883 -24.925 1.00 92.44 115 LYS A O 1
ATOM 913 N N . ARG A 1 116 ? 2.460 -8.265 -25.306 1.00 89.25 116 ARG A N 1
ATOM 914 C CA . ARG A 1 116 ? 3.475 -8.765 -24.362 1.00 89.25 116 ARG A CA 1
ATOM 915 C C . ARG A 1 116 ? 3.238 -8.288 -22.934 1.00 89.25 116 ARG A C 1
ATOM 917 O O . ARG A 1 116 ? 3.690 -8.941 -22.001 1.00 89.25 116 ARG A O 1
ATOM 924 N N . ALA A 1 117 ? 2.564 -7.157 -22.781 1.00 88.88 117 ALA A N 1
ATOM 925 C CA . ALA A 1 117 ? 2.191 -6.572 -21.504 1.00 88.88 117 ALA A CA 1
ATOM 926 C C . ALA A 1 117 ? 0.827 -5.875 -21.644 1.00 88.88 117 ALA A C 1
ATOM 928 O O . ALA A 1 117 ? 0.475 -5.459 -22.753 1.00 88.88 117 ALA A O 1
ATOM 929 N N . PRO A 1 118 ? 0.041 -5.775 -20.559 1.00 84.44 118 PRO A N 1
ATOM 930 C CA . PRO A 1 118 ? -1.176 -4.976 -20.566 1.00 84.44 118 PRO A CA 1
ATOM 931 C C . PRO A 1 118 ? -0.840 -3.485 -20.692 1.00 84.44 118 PRO A C 1
ATOM 933 O O . PRO A 1 118 ? 0.259 -3.050 -20.346 1.00 84.44 118 PRO A O 1
ATOM 936 N N . GLU A 1 119 ? -1.805 -2.703 -21.167 1.00 79.31 119 GLU A N 1
ATOM 937 C CA . GLU A 1 119 ? -1.733 -1.247 -21.078 1.00 79.31 119 GLU A CA 1
ATOM 938 C C . GLU A 1 119 ? -1.721 -0.828 -19.606 1.00 79.31 119 GLU A C 1
ATOM 940 O O . GLU A 1 119 ? -2.495 -1.352 -18.795 1.00 79.31 119 GLU A O 1
ATOM 945 N N . ASN A 1 120 ? -0.812 0.078 -19.250 1.00 70.50 120 ASN A N 1
ATOM 946 C CA . ASN A 1 120 ? -0.678 0.494 -17.869 1.00 70.50 120 ASN A CA 1
ATOM 947 C C . ASN A 1 120 ? -1.665 1.623 -17.532 1.00 70.50 120 ASN A C 1
ATOM 949 O O . ASN A 1 120 ? -1.462 2.768 -17.925 1.00 70.50 120 ASN A O 1
ATOM 953 N N . LEU A 1 121 ? -2.726 1.289 -16.791 1.00 65.44 121 LEU A N 1
ATOM 954 C CA . LEU A 1 121 ? -3.798 2.219 -16.426 1.00 65.44 121 LEU A CA 1
ATOM 955 C C . LEU A 1 121 ? -3.629 2.844 -15.032 1.00 65.44 121 LEU A C 1
ATOM 957 O O . LEU A 1 121 ? -4.289 3.840 -14.750 1.00 65.44 121 LEU A O 1
ATOM 961 N N . SER A 1 122 ? -2.785 2.294 -14.149 1.00 66.88 122 SER A N 1
ATOM 962 C CA . SER A 1 122 ? -2.803 2.704 -12.734 1.00 66.88 122 SER A CA 1
ATOM 963 C C . SER A 1 122 ? -2.107 4.038 -12.479 1.00 66.88 122 SER A C 1
ATOM 965 O O . SER A 1 122 ? -2.642 4.842 -11.727 1.00 66.88 122 SER A O 1
ATOM 967 N N . ILE A 1 123 ? -0.971 4.322 -13.132 1.00 67.56 123 ILE A N 1
ATOM 968 C CA . ILE A 1 123 ? -0.289 5.627 -12.995 1.00 67.56 123 ILE A CA 1
ATOM 969 C C . ILE A 1 123 ? -1.224 6.756 -13.440 1.00 67.56 123 ILE A C 1
ATOM 971 O O . ILE A 1 123 ? -1.392 7.745 -12.731 1.00 67.56 123 ILE A O 1
ATOM 975 N N . THR A 1 124 ? -1.864 6.586 -14.598 1.00 67.81 124 THR A N 1
ATOM 976 C CA . THR A 1 124 ? -2.815 7.558 -15.141 1.00 67.81 124 THR A CA 1
ATOM 977 C C . THR A 1 124 ? -4.025 7.718 -14.226 1.00 67.81 124 THR A C 1
ATOM 979 O O . THR A 1 124 ? -4.383 8.844 -13.904 1.00 67.81 124 THR A O 1
ATOM 982 N N . ALA A 1 125 ? -4.608 6.615 -13.746 1.00 68.81 125 ALA A N 1
ATOM 983 C CA . ALA A 1 125 ? -5.766 6.657 -12.857 1.00 68.81 125 ALA A CA 1
ATOM 984 C C . ALA A 1 125 ? -5.464 7.331 -11.508 1.00 68.81 125 ALA A C 1
ATOM 986 O O . ALA A 1 125 ? -6.283 8.114 -11.031 1.00 68.81 125 ALA A O 1
ATOM 987 N N . ASP A 1 126 ? -4.299 7.070 -10.904 1.00 69.75 126 ASP A N 1
ATOM 988 C CA . ASP A 1 126 ? -3.891 7.716 -9.650 1.00 69.75 126 ASP A CA 1
ATOM 989 C C . ASP A 1 126 ? -3.709 9.227 -9.860 1.00 69.75 126 ASP A C 1
ATOM 991 O O . ASP A 1 126 ? -4.262 10.027 -9.103 1.00 69.75 126 ASP A O 1
ATOM 995 N N . ILE A 1 127 ? -3.029 9.630 -10.941 1.00 68.94 127 ILE A N 1
ATOM 996 C CA . ILE A 1 127 ? -2.859 11.045 -11.305 1.00 68.94 127 ILE A CA 1
ATOM 997 C C . ILE A 1 127 ? -4.216 11.719 -11.556 1.00 68.94 127 ILE A C 1
ATOM 999 O O . ILE A 1 127 ? -4.455 12.813 -11.043 1.00 68.94 127 ILE A O 1
ATOM 1003 N N . GLU A 1 128 ? -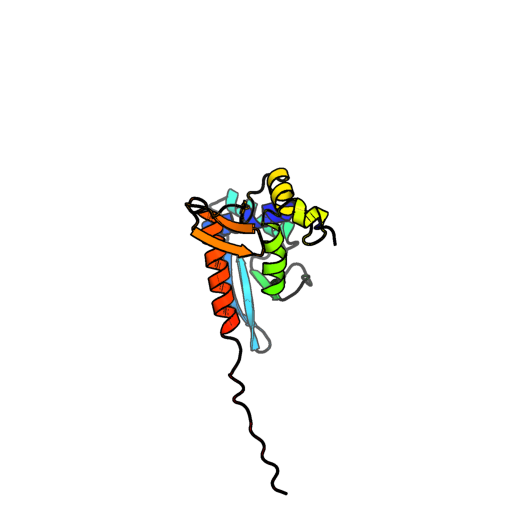5.120 11.078 -12.303 1.00 73.69 128 GLU A N 1
ATOM 1004 C CA . GLU A 1 128 ? -6.479 11.576 -12.566 1.00 73.69 128 GLU A CA 1
ATOM 1005 C C . GLU A 1 128 ? -7.315 11.695 -11.284 1.00 73.69 128 GLU A C 1
ATOM 1007 O O . GLU A 1 128 ? -8.108 12.627 -11.144 1.00 73.69 128 GLU A O 1
ATOM 1012 N N . ALA A 1 129 ? -7.105 10.797 -10.319 1.00 67.31 129 ALA A N 1
ATOM 1013 C CA . ALA A 1 129 ? -7.724 10.850 -8.998 1.00 67.31 129 ALA A CA 1
ATOM 1014 C C . ALA A 1 129 ? -7.069 11.881 -8.054 1.00 67.31 129 ALA A C 1
ATOM 1016 O O . ALA A 1 129 ? -7.522 12.045 -6.920 1.00 67.31 129 ALA A O 1
ATOM 1017 N N . GLY A 1 130 ? -6.013 12.581 -8.491 1.00 68.44 130 GLY A N 1
ATOM 1018 C CA . GLY A 1 130 ? -5.259 13.528 -7.666 1.00 68.44 130 GLY A CA 1
ATOM 1019 C C . GLY A 1 130 ? -4.411 12.856 -6.581 1.00 68.44 130 GLY A C 1
ATOM 1020 O O . GLY A 1 130 ? -4.023 13.503 -5.606 1.00 68.44 130 GLY A O 1
ATOM 1021 N N . VAL A 1 131 ? -4.132 11.562 -6.732 1.00 69.38 131 VAL A N 1
ATOM 1022 C CA . VAL A 1 131 ? -3.337 10.751 -5.812 1.00 69.38 131 VAL A CA 1
ATOM 1023 C C . VAL A 1 131 ? -1.933 10.593 -6.388 1.00 69.38 131 VAL A C 1
ATOM 1025 O O . VAL A 1 131 ? -1.749 10.265 -7.557 1.00 69.38 131 VAL A O 1
ATOM 1028 N N . ALA A 1 132 ? -0.909 10.831 -5.568 1.00 71.62 132 ALA A N 1
ATOM 1029 C CA . ALA A 1 132 ? 0.462 10.567 -5.988 1.00 71.62 132 ALA A CA 1
ATOM 1030 C C . ALA A 1 132 ? 0.654 9.050 -6.207 1.00 71.62 132 ALA A C 1
ATOM 1032 O O . ALA A 1 132 ? 0.337 8.284 -5.290 1.00 71.62 132 ALA A O 1
ATOM 1033 N N . PRO A 1 133 ? 1.184 8.607 -7.365 1.00 76.62 133 PRO A N 1
ATOM 1034 C CA . PRO A 1 133 ? 1.457 7.194 -7.613 1.00 76.62 133 PRO A CA 1
ATOM 1035 C C . PRO A 1 133 ? 2.344 6.584 -6.521 1.00 76.62 133 PRO A C 1
ATOM 1037 O O . PRO A 1 133 ? 3.259 7.238 -6.016 1.00 76.62 133 PRO A O 1
ATOM 1040 N N . LEU A 1 134 ? 2.100 5.316 -6.172 1.00 80.81 134 LEU A N 1
ATOM 1041 C CA . LEU A 1 134 ? 2.860 4.617 -5.124 1.00 80.81 134 LEU A CA 1
ATOM 1042 C C . LEU A 1 134 ? 4.357 4.495 -5.442 1.00 80.81 134 LEU A C 1
ATOM 1044 O O . LEU A 1 134 ? 5.187 4.523 -4.531 1.00 80.81 134 LEU A O 1
ATOM 1048 N N . LEU A 1 135 ? 4.685 4.315 -6.720 1.00 88.56 135 LEU A N 1
ATOM 1049 C CA . LEU A 1 135 ? 6.035 4.365 -7.266 1.00 88.56 135 LEU A CA 1
ATOM 1050 C C . LEU A 1 135 ? 5.976 4.655 -8.769 1.00 88.56 135 LEU A C 1
ATOM 1052 O O . LEU A 1 135 ? 4.903 4.592 -9.367 1.00 88.56 135 LEU A O 1
ATOM 1056 N N . HIS A 1 136 ? 7.124 4.938 -9.380 1.00 91.00 136 HIS A N 1
ATOM 1057 C CA . HIS A 1 136 ? 7.233 5.106 -10.824 1.00 91.00 136 HIS A CA 1
ATOM 1058 C C . HIS A 1 136 ? 8.504 4.446 -11.371 1.00 91.00 136 HIS A C 1
ATOM 1060 O O . HIS A 1 136 ? 9.618 4.817 -11.001 1.00 91.00 136 HIS A O 1
ATOM 1066 N N . ILE A 1 137 ? 8.339 3.451 -12.249 1.00 93.56 137 ILE A N 1
ATOM 1067 C CA . ILE A 1 137 ? 9.451 2.814 -12.966 1.00 93.56 137 ILE A CA 1
ATOM 1068 C C . ILE A 1 137 ? 9.422 3.263 -14.418 1.00 93.56 137 ILE A C 1
ATOM 1070 O O . ILE A 1 137 ? 8.492 2.939 -15.155 1.00 93.56 137 ILE A O 1
ATOM 1074 N N . TYR A 1 138 ? 10.476 3.950 -14.832 1.00 93.88 138 TYR A N 1
ATOM 1075 C CA . TYR A 1 138 ? 10.612 4.469 -16.185 1.00 93.88 138 TYR A CA 1
ATOM 1076 C C . TYR A 1 138 ? 11.074 3.394 -17.166 1.00 93.88 138 TYR A C 1
ATOM 1078 O O . TYR A 1 138 ? 11.701 2.405 -16.763 1.00 93.88 138 TYR A O 1
ATOM 1086 N N . SER A 1 139 ? 10.823 3.610 -18.462 1.00 94.62 139 SER A N 1
ATOM 1087 C CA . SER A 1 139 ? 11.311 2.723 -19.525 1.00 94.62 139 SER A CA 1
ATOM 1088 C C . SER A 1 139 ? 11.884 3.456 -20.741 1.00 94.62 139 SER A C 1
ATOM 1090 O O . SER A 1 139 ? 11.398 4.505 -21.154 1.00 94.62 139 SER A O 1
ATOM 1092 N N . ALA A 1 140 ? 12.953 2.907 -21.330 1.00 94.94 140 ALA A N 1
ATOM 1093 C CA . ALA A 1 140 ? 13.619 3.499 -22.488 1.00 94.94 140 ALA A CA 1
ATOM 1094 C C . ALA A 1 140 ? 14.478 2.484 -23.249 1.00 94.94 140 ALA A C 1
ATOM 1096 O O . ALA A 1 140 ? 14.933 1.475 -22.712 1.00 94.94 140 ALA A O 1
ATOM 1097 N N . SER A 1 141 ? 14.734 2.760 -24.529 1.00 94.62 141 SER A N 1
ATOM 1098 C CA . SER A 1 141 ? 15.626 1.924 -25.352 1.00 94.62 141 SER A CA 1
ATOM 1099 C C . SER A 1 141 ? 17.112 2.154 -25.039 1.00 94.62 141 SER A C 1
ATOM 1101 O O . SER A 1 141 ? 17.938 1.260 -25.220 1.00 94.62 141 SER A O 1
ATOM 1103 N N . ASN A 1 142 ? 17.473 3.348 -24.567 1.00 95.62 142 ASN A N 1
ATOM 1104 C CA . ASN A 1 142 ? 18.832 3.719 -24.184 1.00 95.62 142 ASN A CA 1
ATOM 1105 C C . ASN A 1 142 ? 19.069 3.535 -22.679 1.00 95.62 142 ASN A C 1
ATOM 1107 O O . ASN A 1 142 ? 18.149 3.577 -21.871 1.00 95.62 142 ASN A O 1
ATOM 1111 N N . TYR A 1 143 ? 20.334 3.332 -22.312 1.00 95.81 143 TYR A N 1
ATOM 1112 C CA . TYR A 1 143 ? 20.732 3.165 -20.917 1.00 95.81 143 TYR A CA 1
ATOM 1113 C C . TYR A 1 143 ? 20.581 4.488 -20.133 1.00 95.81 143 TYR A C 1
ATOM 1115 O O . TYR A 1 143 ? 21.087 5.516 -20.609 1.00 95.81 143 TYR A O 1
ATOM 1123 N N . PRO A 1 144 ? 19.939 4.491 -18.948 1.00 95.50 144 PRO A N 1
ATOM 1124 C CA . PRO A 1 144 ? 19.792 5.687 -18.122 1.00 95.50 144 PRO A CA 1
ATOM 1125 C C . PRO A 1 144 ? 21.112 6.035 -17.419 1.00 95.50 144 PRO A C 1
ATOM 1127 O O . PRO A 1 144 ? 21.763 5.175 -16.832 1.00 95.50 144 PRO A O 1
ATOM 1130 N N . LYS A 1 145 ? 21.528 7.307 -17.476 1.00 92.94 145 LYS A N 1
ATOM 1131 C CA . LYS A 1 145 ? 22.816 7.747 -16.902 1.00 92.94 145 LYS A CA 1
ATOM 1132 C C . LYS A 1 145 ? 22.792 7.907 -15.380 1.00 92.94 145 LYS A C 1
ATOM 1134 O O . LYS A 1 145 ? 23.830 7.717 -14.759 1.00 92.94 145 LYS A O 1
ATOM 1139 N N . ASP A 1 146 ? 21.645 8.284 -14.822 1.00 93.75 146 ASP A N 1
ATOM 1140 C CA . ASP A 1 146 ? 21.480 8.688 -13.420 1.00 93.75 146 ASP A CA 1
ATOM 1141 C C . ASP A 1 146 ? 20.322 7.900 -12.786 1.00 93.75 146 ASP A C 1
ATOM 1143 O O . ASP A 1 146 ? 19.225 8.408 -12.561 1.00 93.75 146 ASP A O 1
ATOM 1147 N N . ALA A 1 147 ? 20.538 6.593 -12.628 1.00 96.62 147 ALA A N 1
ATOM 1148 C CA . ALA A 1 147 ? 19.546 5.658 -12.111 1.00 96.62 147 ALA A CA 1
ATOM 1149 C C . ALA A 1 147 ? 19.995 5.086 -10.767 1.00 96.62 147 ALA A C 1
ATOM 1151 O O . ALA A 1 147 ? 21.137 4.653 -10.619 1.00 96.62 147 ALA A O 1
ATOM 1152 N N . PHE A 1 148 ? 19.062 5.006 -9.822 1.00 96.38 148 PHE A N 1
ATOM 1153 C CA . PHE A 1 148 ? 19.283 4.336 -8.543 1.00 96.38 148 PHE A CA 1
ATOM 1154 C C . PHE A 1 148 ? 19.396 2.818 -8.704 1.00 96.38 148 PHE A C 1
ATOM 1156 O O . PHE A 1 148 ? 20.284 2.175 -8.148 1.00 96.38 148 PHE A O 1
ATOM 1163 N N . ALA A 1 149 ? 18.477 2.245 -9.477 1.00 95.81 149 ALA A N 1
ATOM 1164 C CA . ALA A 1 149 ? 18.454 0.836 -9.826 1.00 95.81 149 ALA A CA 1
ATOM 1165 C C . ALA A 1 149 ? 18.024 0.709 -11.283 1.00 95.81 149 ALA A C 1
ATOM 1167 O O . ALA A 1 149 ? 17.118 1.413 -11.728 1.00 95.81 149 ALA A O 1
ATOM 1168 N N . VAL A 1 150 ? 18.675 -0.187 -12.021 1.00 97.62 150 VAL A N 1
ATOM 1169 C CA . VAL A 1 150 ? 18.439 -0.382 -13.451 1.00 97.62 150 VAL A CA 1
ATOM 1170 C C . VAL A 1 150 ? 18.477 -1.863 -13.790 1.00 97.62 150 VAL A C 1
ATOM 1172 O O . VAL A 1 150 ? 19.326 -2.611 -13.306 1.00 97.62 150 VAL A O 1
ATOM 1175 N N . VAL A 1 151 ? 17.562 -2.286 -14.656 1.00 96.75 151 VAL A N 1
ATOM 1176 C CA . VAL A 1 151 ? 17.535 -3.639 -15.202 1.00 96.75 151 VAL A CA 1
ATOM 1177 C C . VAL A 1 151 ? 17.272 -3.592 -16.701 1.00 96.75 151 VAL A C 1
ATOM 1179 O O . VAL A 1 151 ? 16.476 -2.790 -17.191 1.00 96.75 151 VAL A O 1
ATOM 1182 N N . LYS A 1 152 ? 17.952 -4.466 -17.448 1.00 96.38 152 LYS A N 1
ATOM 1183 C CA . LYS A 1 152 ? 17.639 -4.702 -18.857 1.00 96.38 152 LYS A CA 1
ATOM 1184 C C . LYS A 1 152 ? 16.680 -5.870 -18.969 1.00 96.38 152 LYS A C 1
ATOM 1186 O O . LYS A 1 152 ? 16.979 -6.960 -18.484 1.00 96.38 152 LYS A O 1
ATOM 1191 N N . TYR A 1 153 ? 15.587 -5.675 -19.691 1.00 94.62 153 TYR A N 1
ATOM 1192 C CA . TYR A 1 153 ? 14.710 -6.762 -20.091 1.00 94.62 153 TYR A CA 1
ATOM 1193 C C . TYR A 1 153 ? 14.436 -6.653 -21.589 1.00 94.62 153 TYR A C 1
ATOM 1195 O O . TYR A 1 153 ? 13.844 -5.685 -22.062 1.00 94.62 153 TYR A O 1
ATOM 1203 N N . ARG A 1 154 ? 14.897 -7.657 -22.347 1.00 90.75 154 ARG A N 1
ATOM 1204 C CA . ARG A 1 154 ? 14.871 -7.668 -23.822 1.00 90.75 154 ARG A CA 1
ATOM 1205 C C . ARG A 1 154 ? 15.625 -6.464 -24.415 1.00 90.75 154 ARG A C 1
ATOM 1207 O O . ARG A 1 154 ? 16.819 -6.300 -24.161 1.00 90.75 154 ARG A O 1
ATOM 1214 N N . ASP A 1 155 ? 14.946 -5.666 -25.231 1.00 91.94 155 ASP A N 1
ATOM 1215 C CA . ASP A 1 155 ? 15.412 -4.467 -25.923 1.00 91.94 155 ASP A CA 1
ATOM 1216 C C . ASP A 1 155 ? 15.104 -3.167 -25.156 1.00 91.94 155 ASP A C 1
ATOM 1218 O O . ASP A 1 155 ? 15.278 -2.080 -25.700 1.00 91.94 155 ASP A O 1
ATOM 1222 N N . THR A 1 156 ? 14.690 -3.254 -23.886 1.00 95.38 156 THR A N 1
ATOM 1223 C CA . THR A 1 156 ? 14.314 -2.092 -23.065 1.00 95.38 156 THR A CA 1
ATOM 1224 C C . THR A 1 156 ? 15.038 -2.086 -21.717 1.00 95.38 156 THR A C 1
ATOM 1226 O O . THR A 1 156 ? 15.269 -3.128 -21.097 1.00 95.38 156 THR A O 1
ATOM 1229 N N . TRP A 1 157 ? 15.400 -0.890 -21.265 1.00 97.38 157 TRP A N 1
ATOM 1230 C CA . TRP A 1 157 ? 15.878 -0.603 -19.919 1.00 97.38 157 TRP A CA 1
ATOM 1231 C C . TRP A 1 157 ? 14.732 -0.096 -19.057 1.00 97.38 157 TRP A C 1
ATOM 1233 O O . TRP A 1 157 ? 13.980 0.771 -19.493 1.00 97.38 157 TRP A O 1
ATOM 1243 N N . PHE A 1 158 ? 14.647 -0.614 -17.836 1.00 96.19 158 PHE A N 1
ATOM 1244 C CA . PHE A 1 158 ? 13.706 -0.177 -16.812 1.00 96.19 158 PHE A CA 1
ATOM 1245 C C . PHE A 1 158 ? 14.493 0.329 -15.611 1.00 96.19 158 PHE A C 1
ATOM 1247 O O . PHE A 1 158 ? 15.474 -0.314 -15.216 1.00 96.19 158 PHE A O 1
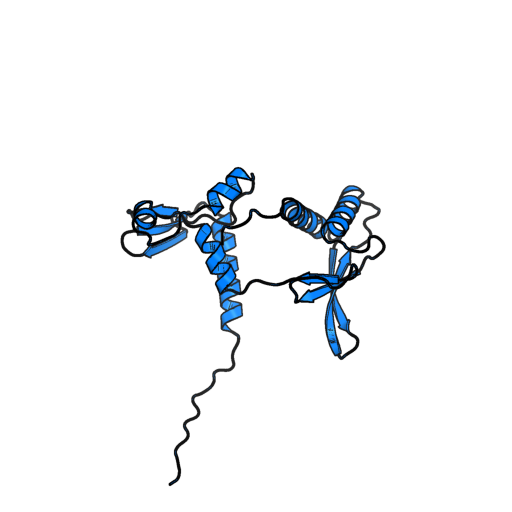ATOM 1254 N N . TRP A 1 159 ? 14.108 1.471 -15.045 1.00 97.56 159 TRP A N 1
ATOM 1255 C CA . TRP A 1 159 ? 14.866 2.053 -13.939 1.00 97.56 159 TRP A CA 1
ATOM 1256 C C . TRP A 1 159 ? 14.034 2.879 -12.965 1.00 97.56 159 TRP A C 1
ATOM 1258 O O . TRP A 1 159 ? 12.944 3.357 -13.275 1.00 97.56 159 TRP A O 1
ATOM 1268 N N . ILE A 1 160 ? 14.618 3.055 -11.783 1.00 96.88 160 ILE A N 1
ATOM 1269 C CA . ILE A 1 160 ? 14.220 4.045 -10.785 1.00 96.88 160 ILE A CA 1
ATOM 1270 C C . ILE A 1 160 ? 15.146 5.248 -10.951 1.00 96.88 160 ILE A C 1
ATOM 1272 O O . ILE A 1 160 ? 16.369 5.089 -10.878 1.00 96.88 160 ILE A O 1
ATOM 1276 N N . ASP A 1 161 ? 14.585 6.433 -11.188 1.00 95.75 161 ASP A N 1
ATOM 1277 C CA . ASP A 1 161 ? 15.359 7.678 -11.276 1.00 95.75 161 ASP A CA 1
ATOM 1278 C C . ASP A 1 161 ? 16.033 7.982 -9.928 1.00 95.75 161 ASP A C 1
ATOM 1280 O O . ASP A 1 161 ? 15.410 7.835 -8.872 1.00 95.75 161 ASP A O 1
ATOM 1284 N N . ASP A 1 162 ? 17.307 8.391 -9.922 1.00 96.25 162 ASP A N 1
ATOM 1285 C CA . ASP A 1 162 ? 17.994 8.653 -8.650 1.00 96.25 162 ASP A CA 1
ATOM 1286 C C . ASP A 1 162 ? 17.424 9.866 -7.890 1.00 96.25 162 ASP A C 1
ATOM 1288 O O . ASP A 1 162 ? 17.579 9.988 -6.674 1.00 96.25 162 ASP A O 1
ATOM 1292 N N . LYS A 1 163 ? 16.671 10.748 -8.545 1.00 95.38 163 LYS A N 1
ATOM 1293 C CA . LYS A 1 163 ? 16.009 11.878 -7.878 1.00 95.38 163 LYS A CA 1
ATOM 1294 C C . LYS A 1 163 ? 14.648 11.496 -7.304 1.00 95.38 163 LYS A C 1
ATOM 1296 O O . LYS A 1 163 ? 14.093 12.257 -6.509 1.00 95.38 163 LYS A O 1
ATOM 1301 N N . ASP A 1 164 ? 14.133 10.310 -7.626 1.00 94.06 164 ASP A N 1
ATOM 1302 C CA . ASP A 1 164 ? 12.862 9.816 -7.105 1.00 94.06 164 ASP A CA 1
ATOM 1303 C C . ASP A 1 164 ? 13.033 9.168 -5.720 1.00 94.06 164 ASP A C 1
ATOM 1305 O O . ASP A 1 164 ? 13.130 7.949 -5.545 1.00 94.06 164 ASP A O 1
ATOM 1309 N N . TYR A 1 165 ? 13.079 10.015 -4.690 1.00 93.06 165 TYR A N 1
ATOM 1310 C CA . TYR A 1 165 ? 13.188 9.576 -3.298 1.00 93.06 165 TYR A CA 1
ATOM 1311 C C . TYR A 1 165 ? 12.025 8.670 -2.856 1.00 93.06 165 TYR A C 1
ATOM 1313 O O . TYR A 1 165 ? 12.237 7.722 -2.092 1.00 93.06 165 TYR A O 1
ATOM 1321 N N . TRP A 1 166 ? 10.804 8.944 -3.322 1.00 91.19 166 TRP A N 1
ATOM 1322 C CA . TRP A 1 166 ? 9.612 8.199 -2.915 1.00 91.19 166 TRP A CA 1
ATOM 1323 C C . TRP A 1 166 ? 9.637 6.774 -3.459 1.00 91.19 166 TRP A C 1
ATOM 1325 O O . TRP A 1 166 ? 9.502 5.827 -2.677 1.00 91.19 166 TRP A O 1
ATOM 1335 N N . THR A 1 167 ? 9.931 6.609 -4.749 1.00 93.75 167 THR A N 1
ATOM 1336 C CA . THR A 1 167 ? 10.100 5.286 -5.357 1.00 93.75 167 THR A CA 1
ATOM 1337 C C . THR A 1 167 ? 11.257 4.524 -4.716 1.00 93.75 167 THR A C 1
ATOM 1339 O O . THR A 1 167 ? 11.097 3.347 -4.389 1.00 93.75 167 THR A O 1
ATOM 1342 N N . LYS A 1 168 ? 12.395 5.176 -4.426 1.00 94.62 168 LYS A N 1
ATOM 1343 C CA . LYS A 1 168 ? 13.516 4.537 -3.706 1.00 94.62 168 LYS A CA 1
ATOM 1344 C C . LYS A 1 168 ? 13.107 3.992 -2.341 1.00 94.62 168 LYS A C 1
ATOM 1346 O O . LYS A 1 168 ? 13.465 2.865 -1.983 1.00 94.62 168 LYS A O 1
ATOM 1351 N N . ARG A 1 169 ? 12.350 4.780 -1.571 1.00 92.88 169 ARG A N 1
ATOM 1352 C CA . ARG A 1 169 ? 11.854 4.379 -0.250 1.00 92.88 169 ARG A CA 1
ATOM 1353 C C . ARG A 1 169 ? 10.898 3.192 -0.356 1.00 92.88 169 ARG A C 1
ATOM 1355 O O . ARG A 1 169 ? 11.045 2.241 0.410 1.00 92.88 169 ARG A O 1
ATOM 1362 N N . MET A 1 170 ? 9.960 3.233 -1.303 1.00 91.69 170 MET A N 1
ATOM 1363 C CA . MET A 1 170 ? 9.000 2.149 -1.529 1.00 91.69 170 MET A CA 1
ATOM 1364 C C . MET A 1 170 ? 9.702 0.861 -1.973 1.00 91.69 170 MET A C 1
ATOM 1366 O O . MET A 1 170 ? 9.481 -0.200 -1.393 1.00 91.69 170 MET A O 1
ATOM 1370 N N . PHE A 1 171 ? 10.620 0.959 -2.936 1.00 92.50 171 PHE A N 1
ATOM 1371 C CA . PHE A 1 171 ? 11.424 -0.167 -3.406 1.00 92.50 171 PHE A CA 1
ATOM 1372 C C . PHE A 1 171 ? 12.251 -0.800 -2.278 1.00 92.50 171 PHE A C 1
ATOM 1374 O O . PHE A 1 171 ? 12.237 -2.016 -2.102 1.00 92.50 171 PHE A O 1
ATOM 1381 N N . SER A 1 172 ? 12.909 0.015 -1.451 1.00 91.62 172 SER A N 1
ATOM 1382 C CA . SER A 1 172 ? 13.675 -0.484 -0.300 1.00 91.62 172 SER A CA 1
ATOM 1383 C C . SER A 1 172 ? 12.777 -1.191 0.719 1.00 91.62 172 SER A C 1
ATOM 1385 O O . SER A 1 172 ? 13.131 -2.255 1.221 1.00 91.62 172 SER A O 1
ATOM 1387 N N . PHE A 1 173 ? 11.588 -0.642 0.993 1.00 91.31 173 PHE A N 1
ATOM 1388 C CA . PHE A 1 173 ? 10.604 -1.290 1.861 1.00 91.31 173 PHE A CA 1
ATOM 1389 C C . PHE A 1 173 ? 10.176 -2.662 1.325 1.00 91.31 173 PHE A C 1
ATOM 1391 O O . PHE A 1 173 ? 10.130 -3.627 2.086 1.00 91.31 173 PHE A O 1
ATOM 1398 N N . LEU A 1 174 ? 9.950 -2.783 0.016 1.00 90.38 174 LEU A N 1
ATOM 1399 C CA . LEU A 1 174 ? 9.633 -4.062 -0.620 1.00 90.38 174 LEU A CA 1
ATOM 1400 C C . LEU A 1 174 ? 10.770 -5.075 -0.485 1.00 90.38 174 LEU A C 1
ATOM 1402 O O . LEU A 1 174 ? 10.507 -6.232 -0.166 1.00 90.38 174 LEU A O 1
ATOM 1406 N N . MET A 1 175 ? 12.023 -4.647 -0.656 1.00 89.38 175 MET A N 1
ATOM 1407 C CA . MET A 1 175 ? 13.187 -5.514 -0.436 1.00 89.38 175 MET A CA 1
ATOM 1408 C C . MET A 1 175 ? 13.265 -6.014 1.012 1.00 89.38 175 MET A C 1
ATOM 1410 O O . MET A 1 175 ? 13.560 -7.188 1.241 1.00 89.38 175 MET A O 1
ATOM 1414 N N . TYR A 1 176 ? 12.930 -5.171 1.995 1.00 89.75 176 TYR A N 1
ATOM 1415 C CA . TYR A 1 176 ? 12.820 -5.619 3.384 1.00 89.75 176 TYR A CA 1
ATOM 1416 C C . TYR A 1 176 ? 11.703 -6.655 3.566 1.00 89.75 176 TYR A C 1
ATOM 1418 O O . TYR A 1 176 ? 11.940 -7.684 4.199 1.00 89.75 176 TYR A O 1
ATOM 1426 N N . LEU A 1 177 ? 10.521 -6.453 2.972 1.00 87.06 177 LEU A N 1
ATOM 1427 C CA . LEU A 1 177 ? 9.438 -7.445 3.019 1.00 87.06 177 LEU A CA 1
ATOM 1428 C C . LEU A 1 177 ? 9.850 -8.790 2.397 1.00 87.06 177 LEU A C 1
ATOM 1430 O O . LEU A 1 177 ? 9.549 -9.837 2.969 1.00 87.06 177 LEU A O 1
ATOM 1434 N N . PHE A 1 178 ? 10.584 -8.772 1.280 1.00 83.12 178 PHE A N 1
ATOM 1435 C CA . PHE A 1 178 ? 11.145 -9.984 0.675 1.00 83.12 178 PHE A CA 1
ATOM 1436 C C . PHE A 1 178 ? 12.099 -10.718 1.613 1.00 83.12 178 PHE A C 1
ATOM 1438 O O . PHE A 1 178 ? 11.933 -11.918 1.819 1.00 83.12 178 PHE A O 1
ATOM 1445 N N . SER A 1 179 ? 13.042 -10.004 2.235 1.00 84.94 179 SER A N 1
ATOM 1446 C CA . SER A 1 179 ? 13.994 -10.630 3.163 1.00 84.94 179 SER A CA 1
ATOM 1447 C C . SER A 1 179 ? 13.306 -11.311 4.351 1.00 84.94 179 SER A C 1
ATOM 1449 O O . SER A 1 179 ? 13.750 -12.361 4.807 1.00 84.94 179 SER A O 1
ATOM 1451 N N . LEU A 1 180 ? 12.183 -10.759 4.825 1.00 82.88 180 LEU A N 1
ATOM 1452 C CA . LEU A 1 180 ? 11.384 -11.373 5.885 1.00 82.88 180 LEU A CA 1
ATOM 1453 C C . LEU A 1 180 ? 10.662 -12.628 5.380 1.00 82.88 180 LEU A C 1
ATOM 1455 O O . LEU A 1 180 ? 10.647 -13.645 6.072 1.00 82.88 180 LEU A O 1
ATOM 1459 N N . ALA A 1 181 ? 10.105 -12.581 4.167 1.00 75.12 181 ALA A N 1
ATOM 1460 C CA . ALA A 1 181 ? 9.407 -13.710 3.554 1.00 75.12 181 ALA A CA 1
ATOM 1461 C C . ALA A 1 181 ? 10.333 -14.904 3.238 1.00 75.12 181 ALA A C 1
ATOM 1463 O O . ALA A 1 181 ? 9.893 -16.049 3.329 1.00 75.12 181 ALA A O 1
ATOM 1464 N N . GLU A 1 182 ? 11.607 -14.666 2.907 1.00 69.62 182 GLU A N 1
ATOM 1465 C CA . GLU A 1 182 ? 12.584 -15.729 2.606 1.00 69.62 182 GLU A CA 1
ATOM 1466 C C . GLU A 1 182 ? 12.972 -16.575 3.832 1.00 69.62 182 GLU A C 1
ATOM 1468 O O . GLU A 1 182 ? 13.339 -17.740 3.690 1.00 69.62 182 GLU A O 1
ATOM 1473 N N . THR A 1 183 ? 12.829 -16.051 5.051 1.00 57.72 183 THR A N 1
ATOM 1474 C CA . THR A 1 183 ? 13.228 -16.761 6.287 1.00 57.72 183 THR A CA 1
ATOM 1475 C C . THR A 1 183 ? 12.226 -17.822 6.782 1.00 57.72 183 THR A C 1
ATOM 1477 O O . THR A 1 183 ? 12.361 -18.347 7.886 1.00 57.72 183 THR A O 1
ATOM 1480 N N . GLY A 1 184 ? 11.216 -18.171 5.978 1.00 51.25 184 GLY A N 1
ATOM 1481 C CA . GLY A 1 184 ? 10.000 -18.865 6.418 1.00 51.25 184 GLY A CA 1
ATOM 1482 C C . GLY A 1 184 ? 9.934 -20.395 6.304 1.00 51.25 184 GLY A C 1
ATOM 1483 O O . GLY A 1 184 ? 8.824 -20.923 6.282 1.00 51.25 184 GLY A O 1
ATOM 1484 N N . GLY A 1 185 ? 11.043 -21.140 6.240 1.00 50.44 185 GLY A N 1
ATOM 1485 C CA . GLY A 1 185 ? 10.963 -22.608 6.258 1.00 50.44 185 GLY A CA 1
ATOM 1486 C C . GLY A 1 185 ? 12.191 -23.288 6.861 1.00 50.44 185 GLY A C 1
ATOM 1487 O O . GLY A 1 185 ? 13.307 -22.907 6.506 1.00 50.44 185 GLY A O 1
ATOM 1488 N N . PRO A 1 186 ? 12.038 -24.306 7.741 1.00 47.78 186 PRO A N 1
ATOM 1489 C CA . PRO A 1 186 ? 13.163 -25.167 8.070 1.00 47.78 186 PRO A CA 1
ATOM 1490 C C . PRO A 1 186 ? 13.663 -25.776 6.761 1.00 47.78 186 PRO A C 1
ATOM 1492 O O . PRO A 1 186 ? 12.866 -26.277 5.964 1.00 47.78 186 PRO A O 1
ATOM 1495 N N . SER A 1 187 ? 14.971 -25.722 6.529 1.00 48.12 187 SER A N 1
ATOM 1496 C CA . SER A 1 187 ? 15.598 -26.490 5.464 1.00 48.12 187 SER A CA 1
ATOM 1497 C C . SER A 1 187 ? 15.163 -27.947 5.629 1.00 48.12 187 SER A C 1
ATOM 1499 O O . SER A 1 187 ? 15.567 -28.627 6.572 1.00 48.12 187 SER A O 1
ATOM 1501 N N . GLN A 1 188 ? 14.293 -28.440 4.742 1.00 48.44 188 GLN A N 1
ATOM 1502 C CA . GLN A 1 188 ? 14.099 -29.876 4.602 1.00 48.44 188 GLN A CA 1
ATOM 1503 C C . GLN A 1 188 ? 15.410 -30.409 4.040 1.00 48.44 188 GLN A C 1
ATOM 1505 O O . GLN A 1 188 ? 15.651 -30.396 2.834 1.00 48.44 188 GLN A O 1
ATOM 1510 N N . VAL A 1 189 ? 16.307 -30.789 4.947 1.00 56.41 189 VAL A N 1
ATOM 1511 C CA . VAL A 1 189 ? 17.505 -31.543 4.608 1.00 56.41 189 VAL A CA 1
ATOM 1512 C C . VAL A 1 189 ? 17.024 -32.774 3.832 1.00 56.41 189 VAL A C 1
ATOM 1514 O O . VAL A 1 189 ? 16.085 -33.430 4.297 1.00 56.41 189 VAL A O 1
ATOM 1517 N N . PRO A 1 190 ? 17.590 -33.085 2.654 1.00 64.06 190 PRO A N 1
ATOM 1518 C CA . PRO A 1 190 ? 17.161 -34.239 1.879 1.00 64.06 190 PRO A CA 1
ATOM 1519 C C . PRO A 1 190 ? 17.247 -35.503 2.738 1.00 64.06 190 PRO A C 1
ATOM 1521 O O . PRO A 1 190 ? 18.329 -35.884 3.183 1.00 64.06 190 PRO A O 1
ATOM 1524 N N . VAL A 1 191 ? 16.111 -36.155 2.988 1.00 65.81 191 VAL A N 1
ATOM 1525 C CA . VAL A 1 191 ? 16.099 -37.456 3.660 1.00 65.81 191 VAL A CA 1
ATOM 1526 C C . VAL A 1 191 ? 16.417 -38.510 2.607 1.00 65.81 191 VAL A C 1
ATOM 1528 O O . VAL A 1 191 ? 15.555 -38.919 1.829 1.00 65.81 191 VAL A O 1
ATOM 1531 N N . LEU A 1 192 ? 17.680 -38.931 2.566 1.00 59.56 192 LEU A N 1
ATOM 1532 C CA . LEU A 1 192 ? 18.110 -40.088 1.791 1.00 59.56 192 LEU A CA 1
ATOM 1533 C C . LEU A 1 192 ? 17.534 -41.350 2.448 1.00 59.56 192 LEU A C 1
ATOM 1535 O O . LEU A 1 192 ? 17.991 -41.764 3.510 1.00 59.56 192 LEU A O 1
ATOM 1539 N N . THR A 1 193 ? 16.533 -41.968 1.824 1.00 67.38 193 THR A N 1
ATOM 1540 C CA . THR A 1 193 ? 16.071 -43.307 2.209 1.00 67.38 193 THR A CA 1
ATOM 1541 C C . THR A 1 193 ? 16.744 -44.331 1.298 1.00 67.38 193 THR A C 1
ATOM 1543 O O . THR A 1 193 ? 16.471 -44.388 0.103 1.00 67.38 193 THR A O 1
ATOM 1546 N N . ILE A 1 194 ? 17.673 -45.116 1.851 1.00 66.12 194 ILE A N 1
ATOM 1547 C CA . ILE A 1 194 ? 18.231 -46.290 1.167 1.00 66.12 194 ILE A CA 1
ATOM 1548 C C . ILE A 1 194 ? 17.336 -47.484 1.524 1.00 66.12 194 ILE A C 1
ATOM 1550 O O . ILE A 1 194 ? 17.212 -47.792 2.711 1.00 66.12 194 ILE A O 1
ATOM 1554 N N . PRO A 1 195 ?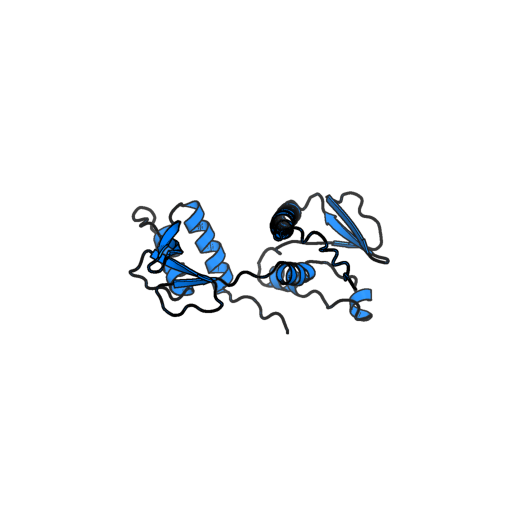 16.705 -48.161 0.549 1.00 57.31 195 PRO A N 1
ATOM 1555 C CA . PRO A 1 195 ? 15.958 -49.378 0.826 1.00 57.31 195 PRO A CA 1
ATOM 1556 C C . PRO A 1 195 ? 16.926 -50.502 1.214 1.00 57.31 195 PRO A C 1
ATOM 1558 O O . PRO A 1 195 ? 17.796 -50.884 0.433 1.00 57.31 195 PRO A O 1
ATOM 1561 N N . THR A 1 196 ? 16.771 -51.038 2.424 1.00 59.94 196 THR A N 1
ATOM 1562 C CA . THR A 1 196 ? 17.387 -52.306 2.832 1.00 59.94 196 THR A CA 1
ATOM 1563 C C . THR A 1 196 ? 16.526 -53.441 2.287 1.00 59.94 196 THR A C 1
ATOM 1565 O O . THR A 1 196 ? 15.566 -53.861 2.938 1.00 59.94 196 THR A O 1
ATOM 1568 N N . GLY A 1 197 ? 16.805 -53.836 1.044 1.00 56.66 197 GLY A N 1
ATOM 1569 C CA . GLY A 1 197 ? 16.351 -55.117 0.499 1.00 56.66 197 GLY A CA 1
ATOM 1570 C C . GLY A 1 197 ? 17.099 -56.291 1.115 1.00 56.66 197 GLY A C 1
ATOM 1571 O O . GLY A 1 197 ? 18.207 -56.065 1.654 1.00 56.66 197 GLY A O 1
#

Radius of gyration: 22.65 Å; chains: 1; bounding box: 43×74×55 Å